Protein AF-0000000078232365 (afdb_homodimer)

Foldseek 3Di:
DDWDKDKDFFFKDKDKDFAPFWAKFFKKKFFDPFPDVNQPQLAFAKKWKWAQPDPVSPDIDTQDIDGDDSDPPAGRIHMGGRPDIGGTHRMMMMITDGTNDDRMHMGIDMDTDHDD/DDWDKDKDFFFKDKDKDFAPFWAKFFKKKFFDPFPDVNQPQLAFAKKWKWAQPDPVSPDIDTQDIDGDDSDPPAGRIHMGGRPDIGGTHRMMMMIGDGTNDDRMHMGIDMDTDHDD

Secondary structure (DSSP, 8-state):
--EEEEEEESS-EEEEEEEEEEE---EEEEEPSP-TTS--TTSBSEEEEEEESSTT--SEEEEEEEE---STTT-SEEEEE--SPPPPEEEEEEEE--BSS-SEEEE-EEEEE---/--EEEEEEESS-EEEEEEEEEEE---EEEEEPSP-TTS--TTSBSEEEEEEESSTT--SEEEEEEEE---STTT-SEEEEE--SPPPPEEEEEEEE--BSS-SEEEE-EEEEE---

Organism: Teladorsagia circumcincta (NCBI:txid45464)

Radius of gyration: 17.95 Å; Cα contacts (8 Å, |Δi|>4): 616; chains: 2; bounding box: 45×46×37 Å

Solvent-accessible surface area (backbone atoms only — not comparable to full-atom values): 12320 Å² total; per-residue (Å²): 124,58,46,53,33,46,32,36,66,40,41,53,38,36,37,38,38,35,45,82,48,71,36,48,51,42,28,38,38,43,31,52,70,84,42,83,94,48,81,67,36,32,30,53,27,35,34,35,37,29,37,25,73,45,95,83,48,80,46,68,44,84,48,38,84,36,75,47,70,85,53,86,84,54,57,44,63,44,78,43,65,35,81,54,87,42,68,70,24,39,34,38,36,38,39,37,61,32,42,59,78,44,74,36,27,44,43,51,46,76,42,82,37,59,90,121,124,58,48,52,33,46,31,35,66,39,42,54,38,35,36,38,39,35,45,82,48,71,38,45,51,44,30,38,38,42,32,51,70,83,44,81,94,48,81,67,34,32,30,55,28,35,34,34,36,30,37,25,74,45,95,82,49,80,45,67,43,85,48,38,83,38,74,47,69,84,53,89,85,53,59,43,61,43,76,41,66,35,81,54,89,42,68,69,24,39,35,38,36,38,38,36,60,31,41,58,77,44,73,35,26,44,42,52,45,77,44,82,37,60,87,120

Sequence (232 aa):
MPSEAFCFEGEEGKLTIHLWSNASVDAIEYEHDYWHDIVPISAPDRYDVLACMDRECENMVLLAECRYPINEKGGPNQICEIQNRSPPTDQVQVVFRTNHGQGYTCVYQLRVLNWNMPSEAFCFEGEEGKLTIHLWSNASVDAIEYEHDYWHDIVPISAPDRYDVLACMDRECENMVLLAECRYPINEKGGPNQICEIQNRSPPTDQVQVVFRTNHGQGYTCVYQLRVLNWN

InterPro domains:
  IPR012919 SUN domain [PF07738] (1-112)
  IPR012919 SUN domain [PS51469] (1-116)
  IPR045119 SUN domain-containing protein 1-5 [PTHR12911] (2-112)

pLDDT: mean 92.02, std 8.05, range [52.47, 98.31]

Structure (mmCIF, N/CA/C/O backbone):
data_AF-0000000078232365-model_v1
#
loop_
_entity.id
_entity.type
_entity.pdbx_description
1 polymer 'Sad1 / UNC-like protein'
#
loop_
_atom_site.group_PDB
_atom_site.id
_atom_site.type_symbol
_atom_site.label_atom_id
_atom_site.label_alt_id
_atom_site.label_comp_id
_atom_site.label_asym_id
_atom_site.label_entity_id
_atom_site.label_seq_id
_atom_site.pdbx_PDB_ins_code
_atom_site.Cartn_x
_atom_site.Cartn_y
_atom_site.Cartn_z
_atom_site.occupancy
_atom_site.B_iso_or_equiv
_atom_site.auth_seq_id
_atom_site.auth_comp_id
_atom_site.auth_asym_id
_atom_site.auth_atom_id
_atom_site.pdbx_PDB_model_num
ATOM 1 N N . MET A 1 1 ? -10.914 -5.773 12.68 1 52.47 1 MET A N 1
ATOM 2 C CA . MET A 1 1 ? -9.5 -5.414 12.742 1 52.47 1 MET A CA 1
ATOM 3 C C . MET A 1 1 ? -9.18 -4.285 11.766 1 52.47 1 MET A C 1
ATOM 5 O O . MET A 1 1 ? -9.82 -4.164 10.719 1 52.47 1 MET A O 1
ATOM 9 N N . PRO A 1 2 ? -8.297 -3.361 12.133 1 69.19 2 PRO A N 1
ATOM 10 C CA . PRO A 1 2 ? -7.875 -2.318 11.195 1 69.19 2 PRO A CA 1
ATOM 11 C C . PRO A 1 2 ? -7.254 -2.887 9.922 1 69.19 2 PRO A C 1
ATOM 13 O O . PRO A 1 2 ? -6.668 -3.973 9.953 1 69.19 2 PRO A O 1
ATOM 16 N N . SER A 1 3 ? -7.699 -2.326 8.828 1 81.88 3 SER A N 1
ATOM 17 C CA . SER A 1 3 ? -7.141 -2.721 7.539 1 81.88 3 SER A CA 1
ATOM 18 C C . SER A 1 3 ? -6.742 -1.503 6.711 1 81.88 3 SER A C 1
ATOM 20 O O . SER A 1 3 ? -7.051 -0.368 7.078 1 81.88 3 SER A O 1
ATOM 22 N N . GLU A 1 4 ? -5.84 -1.763 5.801 1 89.56 4 GLU A N 1
ATOM 23 C CA . GLU A 1 4 ? -5.449 -0.728 4.848 1 89.56 4 GLU A CA 1
ATOM 24 C C . GLU A 1 4 ? -5.656 -1.196 3.408 1 89.56 4 GLU A C 1
ATOM 26 O O . GLU A 1 4 ? -5.586 -2.395 3.123 1 89.56 4 GLU A O 1
ATOM 31 N N . ALA A 1 5 ? -6.035 -0.298 2.635 1 92.94 5 ALA A N 1
ATOM 32 C CA . ALA A 1 5 ? -6.164 -0.542 1.2 1 92.94 5 ALA A CA 1
ATOM 33 C C . ALA A 1 5 ? -5.41 0.514 0.395 1 92.94 5 ALA A C 1
ATOM 35 O O . ALA A 1 5 ? -5.641 1.714 0.568 1 92.94 5 ALA A O 1
ATOM 36 N N . PHE A 1 6 ? -4.508 0.072 -0.443 1 93.31 6 PHE A N 1
ATOM 37 C CA . PHE A 1 6 ? -3.889 0.965 -1.414 1 93.31 6 PHE A CA 1
ATOM 38 C C . PHE A 1 6 ? -4.633 0.921 -2.744 1 93.31 6 PHE A C 1
ATOM 40 O O . PHE A 1 6 ? -4.727 -0.134 -3.373 1 93.31 6 PHE A O 1
ATOM 47 N N . CYS A 1 7 ? -5.184 2.02 -3.1 1 92.38 7 CYS A N 1
ATOM 48 C CA . CYS A 1 7 ? -5.922 2.104 -4.355 1 92.38 7 CYS A CA 1
ATOM 49 C C . CYS A 1 7 ? -5.23 3.047 -5.332 1 92.38 7 CYS A C 1
ATOM 51 O O . CYS A 1 7 ? -4.75 4.113 -4.941 1 92.38 7 CYS A O 1
ATOM 53 N N . PHE A 1 8 ? -5.086 2.682 -6.531 1 89.69 8 PHE A N 1
ATOM 54 C CA . PHE A 1 8 ? -4.469 3.512 -7.562 1 89.69 8 PHE A CA 1
ATOM 55 C C . PHE A 1 8 ? -5.285 3.475 -8.852 1 89.69 8 PHE A C 1
ATOM 57 O O . PHE A 1 8 ? -6.008 2.51 -9.102 1 89.69 8 PHE A O 1
ATOM 64 N N . GLU A 1 9 ? -5.129 4.523 -9.555 1 88.38 9 GLU A N 1
ATOM 65 C CA . GLU A 1 9 ? -5.859 4.605 -10.812 1 88.38 9 GLU A CA 1
ATOM 66 C C . GLU A 1 9 ? -5.363 3.562 -11.812 1 88.38 9 GLU A C 1
ATOM 68 O O . GLU A 1 9 ? -4.16 3.32 -11.914 1 88.38 9 GLU A O 1
ATOM 73 N N . GLY A 1 10 ? -6.344 3.057 -12.555 1 90.5 10 GLY A N 1
ATOM 74 C CA . GLY A 1 10 ? -5.992 2.086 -13.578 1 90.5 10 GLY A CA 1
ATOM 75 C C . GLY A 1 10 ? -5.719 0.703 -13.023 1 90.5 10 GLY A C 1
ATOM 76 O O . GLY A 1 10 ? -6.285 0.316 -12 1 90.5 10 GLY A O 1
ATOM 77 N N . GLU A 1 11 ? -4.965 -0.07 -13.781 1 93.12 11 GLU A N 1
ATOM 78 C CA . GLU A 1 11 ? -4.875 -1.491 -13.461 1 93.12 11 GLU A CA 1
ATOM 79 C C . GLU A 1 11 ? -3.455 -1.874 -13.047 1 93.12 11 GLU A C 1
ATOM 81 O O . GLU A 1 11 ? -3.244 -2.924 -12.438 1 93.12 11 GLU A O 1
ATOM 86 N N . GLU A 1 12 ? -2.545 -0.922 -13.367 1 91.88 12 GLU A N 1
ATOM 87 C CA . GLU A 1 12 ? -1.159 -1.353 -13.219 1 91.88 12 GLU A CA 1
ATOM 88 C C . GLU A 1 12 ? -0.498 -0.676 -12.023 1 91.88 12 GLU A C 1
ATOM 90 O O . GLU A 1 12 ? -0.662 0.527 -11.812 1 91.88 12 GLU A O 1
ATOM 95 N N . GLY A 1 13 ? 0.206 -1.407 -11.203 1 92.69 13 GLY A N 1
ATOM 96 C CA . GLY A 1 13 ? 0.973 -0.999 -10.031 1 92.69 13 GLY A CA 1
ATOM 97 C C . GLY A 1 13 ? 1.915 -2.076 -9.531 1 92.69 13 GLY A C 1
ATOM 98 O O . GLY A 1 13 ? 1.995 -3.16 -10.117 1 92.69 13 GLY A O 1
ATOM 99 N N . LYS A 1 14 ? 2.736 -1.732 -8.609 1 95.94 14 LYS A N 1
ATOM 100 C CA . LYS A 1 14 ? 3.635 -2.756 -8.078 1 95.94 14 LYS A CA 1
ATOM 101 C C . LYS A 1 14 ? 3.805 -2.609 -6.566 1 95.94 14 LYS A C 1
ATOM 103 O O . LYS A 1 14 ? 3.729 -1.5 -6.031 1 95.94 14 LYS A O 1
ATOM 108 N N . LEU A 1 15 ? 3.9 -3.613 -5.895 1 95.88 15 LEU A N 1
ATOM 109 C CA . LEU A 1 15 ? 4.188 -3.74 -4.473 1 95.88 15 LEU A CA 1
ATOM 110 C C . LEU A 1 15 ? 5.504 -4.477 -4.246 1 95.88 15 LEU A C 1
ATOM 112 O O . LEU A 1 15 ? 5.715 -5.559 -4.793 1 95.88 15 LEU A O 1
ATOM 116 N N . THR A 1 16 ? 6.387 -3.805 -3.592 1 94.94 16 THR A N 1
ATOM 117 C CA . THR A 1 16 ? 7.648 -4.441 -3.23 1 94.94 16 THR A CA 1
ATOM 118 C C . THR A 1 16 ? 7.645 -4.848 -1.76 1 94.94 16 THR A C 1
ATOM 120 O O . THR 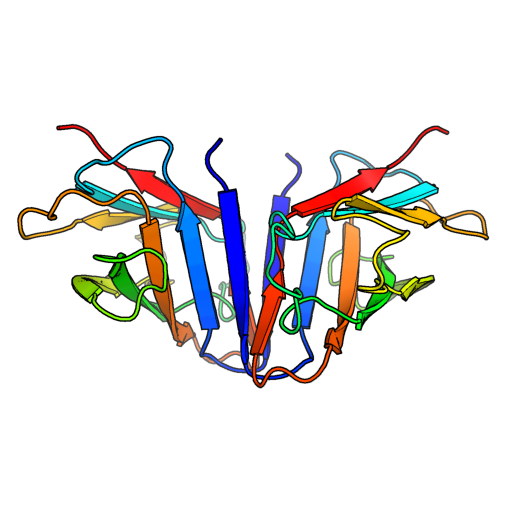A 1 16 ? 7.289 -4.051 -0.89 1 94.94 16 THR A O 1
ATOM 123 N N . ILE A 1 17 ? 7.996 -6.039 -1.465 1 94.81 17 ILE A N 1
ATOM 124 C CA . ILE A 1 17 ? 8.062 -6.57 -0.107 1 94.81 17 ILE A CA 1
ATOM 125 C C . ILE A 1 17 ? 9.5 -6.953 0.231 1 94.81 17 ILE A C 1
ATOM 127 O O . ILE A 1 17 ? 10.109 -7.762 -0.466 1 94.81 17 ILE A O 1
ATOM 131 N N . HIS A 1 18 ? 10.086 -6.344 1.217 1 93 18 HIS A N 1
ATOM 132 C CA . HIS A 1 18 ? 11.406 -6.707 1.727 1 93 18 HIS A CA 1
ATOM 133 C C . HIS A 1 18 ? 11.297 -7.758 2.826 1 93 18 HIS A C 1
ATOM 135 O O . HIS A 1 18 ? 10.539 -7.59 3.783 1 93 18 HIS A O 1
ATOM 141 N N . LEU A 1 19 ? 12 -8.781 2.629 1 92.62 19 LEU A N 1
ATOM 142 C CA . LEU A 1 19 ? 12.008 -9.883 3.586 1 92.62 19 LEU A CA 1
ATOM 143 C C . LEU A 1 19 ? 13.109 -9.695 4.621 1 92.62 19 LEU A C 1
ATOM 145 O O . LEU A 1 19 ? 14.016 -8.875 4.434 1 92.62 19 LEU A O 1
ATOM 149 N N . TRP A 1 20 ? 12.969 -10.375 5.691 1 88.94 20 TRP A N 1
ATOM 150 C CA . TRP A 1 20 ? 13.922 -10.258 6.793 1 88.94 20 TRP A CA 1
ATOM 151 C C . TRP A 1 20 ? 15.305 -10.75 6.367 1 88.94 20 TRP A C 1
ATOM 153 O O . TRP A 1 20 ? 16.312 -10.227 6.832 1 88.94 20 TRP A O 1
ATOM 163 N N . SER A 1 21 ? 15.383 -11.734 5.531 1 91.25 21 SER A N 1
ATOM 164 C CA . SER A 1 21 ? 16.609 -12.352 5.02 1 91.25 21 SER A CA 1
ATOM 165 C C . SER A 1 21 ? 16.359 -13 3.658 1 91.25 21 SER A C 1
ATOM 167 O O . SER A 1 21 ? 15.227 -13.062 3.184 1 91.25 21 SER A O 1
ATOM 169 N N . ASN A 1 22 ? 17.5 -13.312 3.117 1 93.31 22 ASN A N 1
ATOM 170 C CA . ASN A 1 22 ? 17.359 -14.086 1.891 1 93.31 22 ASN A CA 1
ATOM 171 C C . ASN A 1 22 ? 16.594 -15.391 2.139 1 93.31 22 ASN A C 1
ATOM 173 O O . ASN A 1 22 ? 16.891 -16.109 3.102 1 93.31 22 ASN A O 1
ATOM 177 N N . ALA A 1 23 ? 15.562 -15.57 1.361 1 94.69 23 ALA A N 1
ATOM 178 C CA . ALA A 1 23 ? 14.734 -16.766 1.474 1 94.69 23 ALA A CA 1
ATOM 179 C C . ALA A 1 23 ? 14.141 -17.156 0.121 1 94.69 23 ALA A C 1
ATOM 181 O O . ALA A 1 23 ? 14.055 -16.328 -0.787 1 94.69 23 ALA A O 1
ATOM 182 N N . SER A 1 24 ? 13.852 -18.406 0.04 1 95.81 24 SER A N 1
ATOM 183 C CA . SER A 1 24 ? 13.031 -18.812 -1.096 1 95.81 24 SER A CA 1
ATOM 184 C C . SER A 1 24 ? 11.57 -18.453 -0.874 1 95.81 24 SER A C 1
ATOM 186 O O . SER A 1 24 ? 11.117 -18.328 0.268 1 95.81 24 SER A O 1
ATOM 188 N N . VAL A 1 25 ? 10.867 -18.281 -1.937 1 96.75 25 VAL A N 1
ATOM 189 C CA . VAL A 1 25 ? 9.438 -18 -1.886 1 96.75 25 VAL A CA 1
ATOM 190 C C . VAL A 1 25 ? 8.656 -19.219 -2.363 1 96.75 25 VAL A C 1
ATOM 192 O O . VAL A 1 25 ? 8.875 -19.719 -3.473 1 96.75 25 VAL A O 1
ATOM 195 N N . ASP A 1 26 ? 7.734 -19.672 -1.55 1 97.62 26 ASP A N 1
ATOM 196 C CA . ASP A 1 26 ? 6.961 -20.859 -1.919 1 97.62 26 ASP A CA 1
ATOM 197 C C . ASP A 1 26 ? 5.598 -20.453 -2.482 1 97.62 26 ASP A C 1
ATOM 199 O O . ASP A 1 26 ? 5.059 -21.141 -3.357 1 97.62 26 ASP A O 1
ATOM 203 N N . ALA A 1 27 ? 5.059 -19.453 -1.89 1 98.06 27 ALA A N 1
ATOM 204 C CA . ALA A 1 27 ? 3.736 -19.016 -2.34 1 98.06 27 ALA A CA 1
ATOM 205 C C . ALA A 1 27 ? 3.463 -17.578 -1.928 1 98.06 27 ALA A C 1
ATOM 207 O O . ALA A 1 27 ? 4.18 -17.016 -1.097 1 98.06 27 ALA A O 1
ATOM 208 N N . ILE A 1 28 ? 2.498 -16.984 -2.588 1 97.69 28 ILE A N 1
ATOM 209 C CA . ILE A 1 28 ? 1.926 -15.695 -2.189 1 97.69 28 ILE A CA 1
ATOM 210 C C . ILE A 1 28 ? 0.464 -15.891 -1.789 1 97.69 28 ILE A C 1
ATOM 212 O O . ILE A 1 28 ? -0.281 -16.609 -2.461 1 97.69 28 ILE A O 1
ATOM 216 N N . GLU A 1 29 ? 0.073 -15.344 -0.728 1 97.12 29 GLU A N 1
ATOM 217 C CA . GLU A 1 29 ? -1.335 -15.266 -0.352 1 97.12 29 GLU A CA 1
ATOM 218 C C . GLU A 1 29 ? -1.869 -13.844 -0.502 1 97.12 29 GLU A C 1
ATOM 220 O O . GLU A 1 29 ? -1.299 -12.906 0.049 1 97.12 29 GLU A O 1
ATOM 225 N N . TYR A 1 30 ? -2.881 -13.711 -1.304 1 96.62 30 TYR A N 1
ATOM 226 C CA . TYR A 1 30 ? -3.564 -12.43 -1.448 1 96.62 30 TYR A CA 1
ATOM 227 C C . TYR A 1 30 ? -4.949 -12.477 -0.814 1 96.62 30 TYR A C 1
ATOM 229 O O . TYR A 1 30 ? -5.711 -13.422 -1.041 1 96.62 30 TYR A O 1
ATOM 237 N N . GLU A 1 31 ? -5.254 -11.477 0.013 1 94.44 31 GLU A N 1
ATOM 238 C CA . GLU A 1 31 ? -6.562 -11.312 0.644 1 94.44 31 GLU A CA 1
ATOM 239 C C . GLU A 1 31 ? -7.172 -9.953 0.308 1 94.44 31 GLU A C 1
ATOM 241 O O . GLU A 1 31 ? -6.582 -8.914 0.607 1 94.44 31 GLU A O 1
ATOM 246 N N . HIS A 1 32 ? -8.266 -10.047 -0.398 1 93.19 32 HIS A N 1
ATOM 247 C CA . HIS A 1 32 ? -9.023 -8.82 -0.633 1 93.19 32 HIS A CA 1
ATOM 248 C C . HIS A 1 32 ? -10.07 -8.609 0.457 1 93.19 32 HIS A C 1
ATOM 250 O O . HIS A 1 32 ? -10.328 -9.508 1.259 1 93.19 32 HIS A O 1
ATOM 256 N N . ASP A 1 33 ? -10.602 -7.402 0.543 1 85.06 33 ASP A N 1
ATOM 257 C CA . ASP A 1 33 ? -11.648 -7.082 1.513 1 85.06 33 ASP A CA 1
ATOM 258 C C . ASP A 1 33 ? -12.766 -8.117 1.477 1 85.06 33 ASP A C 1
ATOM 260 O O . ASP A 1 33 ? -12.875 -8.891 0.521 1 85.06 33 ASP A O 1
ATOM 264 N N . TYR A 1 34 ? -13.453 -8.258 2.611 1 76.5 34 TYR A N 1
ATOM 265 C CA . TYR A 1 34 ? -14.523 -9.242 2.699 1 76.5 34 TYR A CA 1
ATOM 266 C C . TYR A 1 34 ? -15.57 -9.008 1.619 1 76.5 34 TYR A C 1
ATOM 268 O O . TYR A 1 34 ? -15.938 -7.867 1.341 1 76.5 34 TYR A O 1
ATOM 276 N N . TRP A 1 35 ? -15.828 -10.18 0.898 1 71.12 35 TRP A N 1
ATOM 277 C CA . TRP A 1 35 ? -16.734 -10.188 -0.243 1 71.12 35 TRP A CA 1
ATOM 278 C C . TRP A 1 35 ? -18.188 -10.125 0.217 1 71.12 35 TRP A C 1
ATOM 280 O O . TRP A 1 35 ? -19.094 -9.852 -0.582 1 71.12 35 TRP A O 1
ATOM 290 N N . HIS A 1 36 ? -18.469 -9.859 1.32 1 71 36 HIS A N 1
ATOM 291 C CA . HIS A 1 36 ? -19.875 -10.031 1.683 1 71 36 HIS A CA 1
ATOM 292 C C . HIS A 1 36 ? -20.75 -10.125 0.443 1 71 36 HIS A C 1
ATOM 294 O O . HIS A 1 36 ? -20.625 -11.07 -0.344 1 71 36 HIS A O 1
ATOM 300 N N . ASP A 1 37 ? -21.656 -9.266 0.096 1 70.81 37 ASP A N 1
ATOM 301 C CA . ASP A 1 37 ? -22.594 -9.234 -1.018 1 70.81 37 ASP A CA 1
ATOM 302 C C . ASP A 1 37 ? -22.094 -8.328 -2.141 1 70.81 37 ASP A C 1
ATOM 304 O O . ASP A 1 37 ? -22.859 -7.965 -3.039 1 70.81 37 ASP A O 1
ATOM 308 N N . ILE A 1 38 ? -20.828 -8.062 -1.969 1 79 38 ILE A N 1
ATOM 309 C CA . ILE A 1 38 ? -20.328 -7.172 -3.008 1 79 38 ILE A CA 1
ATOM 310 C C . ILE A 1 38 ? -19.219 -7.875 -3.795 1 79 38 ILE A C 1
ATOM 312 O O . ILE A 1 38 ? -18.281 -8.414 -3.209 1 79 38 ILE A O 1
ATOM 316 N N . VAL A 1 39 ? -19.422 -7.969 -5.113 1 86 39 VAL A N 1
ATOM 317 C CA . VAL A 1 39 ? -18.391 -8.5 -5.992 1 86 39 VAL A CA 1
ATOM 318 C C . VAL A 1 39 ? -17.172 -7.574 -5.988 1 86 39 VAL A C 1
ATOM 320 O O . VAL A 1 39 ? -17.312 -6.371 -6.223 1 86 39 VAL A O 1
ATOM 323 N N . PRO A 1 40 ? -16 -8.031 -5.664 1 91.81 40 PRO A N 1
ATOM 324 C CA . PRO A 1 40 ? -14.812 -7.176 -5.555 1 91.81 40 PRO A CA 1
ATOM 325 C C . PRO A 1 40 ? -14.211 -6.824 -6.91 1 91.81 40 PRO A C 1
ATOM 327 O O . PRO A 1 40 ? -13.078 -7.219 -7.207 1 91.81 40 PRO A O 1
ATOM 330 N N . ILE A 1 41 ? -14.828 -5.945 -7.695 1 93.5 41 ILE A N 1
ATOM 331 C CA . ILE A 1 41 ? -14.43 -5.688 -9.078 1 93.5 41 ILE A CA 1
ATOM 332 C C . ILE A 1 41 ? -13.188 -4.809 -9.102 1 93.5 41 ILE A C 1
ATOM 334 O O . ILE A 1 41 ? -12.547 -4.652 -10.148 1 93.5 41 ILE A O 1
ATOM 338 N N . SER A 1 42 ? -12.766 -4.168 -7.953 1 93.38 42 SER A N 1
ATOM 339 C CA . SER A 1 42 ? -11.555 -3.363 -7.867 1 93.38 42 SER A CA 1
ATOM 340 C C . SER A 1 42 ? -10.344 -4.227 -7.523 1 93.38 42 SER A C 1
ATOM 342 O O . SER A 1 42 ? -9.211 -3.742 -7.52 1 93.38 42 SER A O 1
ATOM 344 N N . ALA A 1 43 ? -10.625 -5.516 -7.258 1 95.94 43 ALA A N 1
ATOM 345 C CA . ALA A 1 43 ? -9.523 -6.414 -6.926 1 95.94 43 ALA A CA 1
ATOM 346 C C . ALA A 1 43 ? -8.633 -6.656 -8.141 1 95.94 43 ALA A C 1
ATOM 348 O O . ALA A 1 43 ? -9.094 -6.578 -9.281 1 95.94 43 ALA A O 1
ATOM 349 N N . PRO A 1 44 ? -7.312 -6.93 -7.867 1 96.75 44 PRO A N 1
ATOM 350 C CA . PRO A 1 44 ? -6.508 -7.398 -8.992 1 96.75 44 PRO A CA 1
ATOM 351 C C . PRO A 1 44 ? -7.043 -8.695 -9.602 1 96.75 44 PRO A C 1
ATOM 353 O O . PRO A 1 44 ? -7.551 -9.555 -8.875 1 96.75 44 PRO A O 1
ATOM 356 N N . ASP A 1 45 ? -7 -8.781 -10.898 1 97.5 45 ASP A N 1
ATOM 357 C CA . ASP A 1 45 ? -7.293 -10.031 -11.594 1 97.5 45 ASP A CA 1
ATOM 358 C C . ASP A 1 45 ? -6.008 -10.805 -11.891 1 97.5 45 ASP A C 1
ATOM 360 O O . ASP A 1 45 ? -5.797 -11.891 -11.344 1 97.5 45 ASP A O 1
ATOM 364 N N . ARG A 1 46 ? -5.125 -10.242 -12.664 1 98.19 46 ARG A N 1
ATOM 365 C CA . ARG A 1 46 ? -3.828 -10.844 -12.961 1 98.19 46 ARG A CA 1
ATOM 366 C C . ARG A 1 46 ? -2.701 -10.078 -12.273 1 98.19 46 ARG A C 1
ATOM 368 O O . ARG A 1 46 ? -2.682 -8.844 -12.289 1 98.19 46 ARG A O 1
ATOM 375 N N . TYR A 1 47 ? -1.787 -10.82 -11.68 1 98.25 47 TYR A N 1
ATOM 376 C CA . TYR A 1 47 ? -0.587 -10.219 -11.109 1 98.25 47 TYR A CA 1
ATOM 377 C C . TYR A 1 47 ? 0.589 -11.18 -11.164 1 98.25 47 TYR A C 1
ATOM 379 O O . TYR A 1 47 ? 0.401 -12.398 -11.148 1 98.25 47 TYR A O 1
ATOM 387 N N . ASP A 1 48 ? 1.762 -10.641 -11.258 1 98.31 48 ASP A N 1
ATOM 388 C CA . ASP A 1 48 ? 2.99 -11.422 -11.328 1 98.31 48 ASP A CA 1
ATOM 389 C C . ASP A 1 48 ? 3.791 -11.312 -10.031 1 98.31 48 ASP A C 1
ATOM 391 O O . ASP A 1 48 ? 3.787 -10.266 -9.383 1 98.31 48 ASP A O 1
ATOM 395 N N . VAL A 1 49 ? 4.453 -12.383 -9.719 1 98.25 49 VAL A N 1
ATOM 396 C CA . VAL A 1 49 ? 5.371 -12.406 -8.586 1 98.25 49 VAL A CA 1
ATOM 397 C C . VAL A 1 49 ? 6.805 -12.562 -9.086 1 98.25 49 VAL A C 1
ATOM 399 O O . VAL A 1 49 ? 7.117 -13.508 -9.812 1 98.25 49 VAL A O 1
ATOM 402 N N . LEU A 1 50 ? 7.621 -11.641 -8.695 1 98.06 50 LEU A N 1
ATOM 403 C CA . LEU A 1 50 ? 9.008 -11.641 -9.148 1 98.06 50 LEU A CA 1
ATOM 404 C C . LEU A 1 50 ? 9.961 -11.609 -7.957 1 98.06 50 LEU A C 1
ATOM 406 O O . LEU A 1 50 ? 9.648 -11.023 -6.918 1 98.06 50 LEU A O 1
ATOM 410 N N . ALA A 1 51 ? 11.109 -12.234 -8.094 1 97.94 51 ALA A N 1
ATOM 411 C CA . ALA A 1 51 ? 12.227 -12.094 -7.164 1 97.94 51 ALA A CA 1
ATOM 412 C C . ALA A 1 51 ? 13.25 -11.078 -7.676 1 97.94 51 ALA A C 1
ATOM 414 O O . ALA A 1 51 ? 13.695 -11.172 -8.82 1 97.94 51 ALA A O 1
ATOM 415 N N . CYS A 1 52 ? 13.586 -10.125 -6.867 1 96.69 52 CYS A N 1
ATOM 416 C CA . CYS A 1 52 ? 14.656 -9.188 -7.207 1 96.69 52 CYS A CA 1
ATOM 417 C C . CYS A 1 52 ? 16.016 -9.797 -6.926 1 96.69 52 CYS A C 1
ATOM 419 O O . CYS A 1 52 ? 16.266 -10.305 -5.828 1 96.69 52 CYS A O 1
ATOM 421 N N . MET A 1 53 ? 16.859 -9.688 -7.887 1 96.81 53 MET A N 1
ATOM 422 C CA . MET A 1 53 ? 18.156 -10.32 -7.754 1 96.81 53 MET A CA 1
ATOM 423 C C . MET A 1 53 ? 19.234 -9.297 -7.375 1 96.81 53 MET A C 1
ATOM 425 O O . MET A 1 53 ? 20.391 -9.656 -7.156 1 96.81 53 MET A O 1
ATOM 429 N N . ASP A 1 54 ? 18.922 -7.973 -7.293 1 93.69 54 ASP A N 1
ATOM 430 C CA . ASP A 1 54 ? 19.781 -6.887 -6.824 1 93.69 54 ASP A CA 1
ATOM 431 C C . ASP A 1 54 ? 18.984 -5.855 -6.035 1 93.69 54 ASP A C 1
ATOM 433 O O . ASP A 1 54 ? 17.75 -5.891 -6.027 1 93.69 54 ASP A O 1
ATOM 437 N N . ARG A 1 55 ? 19.609 -4.98 -5.359 1 83.81 55 ARG A N 1
ATOM 438 C CA . ARG A 1 55 ? 18.984 -4.016 -4.461 1 83.81 55 ARG A CA 1
ATOM 439 C C . ARG A 1 55 ? 18.047 -3.086 -5.227 1 83.81 55 ARG A C 1
ATOM 441 O O . ARG A 1 55 ? 16.984 -2.715 -4.723 1 83.81 55 ARG A O 1
ATOM 448 N N . GLU A 1 56 ? 18.391 -2.787 -6.492 1 85.94 56 GLU A N 1
ATOM 449 C CA . GLU A 1 56 ? 17.625 -1.854 -7.316 1 85.94 56 GLU A CA 1
ATOM 450 C C . GLU A 1 56 ? 16.516 -2.57 -8.07 1 85.94 56 GLU A C 1
ATOM 452 O O . GLU A 1 56 ? 15.719 -1.931 -8.758 1 85.94 56 GLU A O 1
ATOM 457 N N . CYS A 1 57 ? 16.516 -3.92 -7.918 1 91.31 57 CYS A N 1
ATOM 458 C CA . CYS A 1 57 ? 15.547 -4.758 -8.617 1 91.31 57 CYS A CA 1
ATOM 459 C C . CYS A 1 57 ? 15.602 -4.52 -10.117 1 91.31 57 CYS A C 1
ATOM 461 O O . CYS A 1 57 ? 14.562 -4.496 -10.781 1 91.31 57 CYS A O 1
ATOM 463 N N . GLU A 1 58 ? 16.703 -4.285 -10.594 1 92.62 58 GLU A N 1
ATOM 464 C CA . GLU A 1 58 ? 16.906 -4.168 -12.039 1 92.62 58 GLU A CA 1
ATOM 465 C C . GLU A 1 58 ? 17 -5.543 -12.695 1 92.62 58 GLU A C 1
ATOM 467 O O . GLU A 1 58 ? 16.656 -5.699 -13.867 1 92.62 58 GLU A O 1
ATOM 472 N N . ASN A 1 59 ? 17.547 -6.5 -11.977 1 96.12 59 ASN A N 1
ATOM 473 C CA . ASN A 1 59 ? 17.562 -7.902 -12.375 1 96.12 59 ASN A CA 1
ATOM 474 C C . ASN A 1 59 ? 16.531 -8.719 -11.609 1 96.12 59 ASN A C 1
ATOM 476 O O . ASN A 1 59 ? 16.578 -8.789 -10.383 1 96.12 59 ASN A O 1
ATOM 480 N N . MET A 1 60 ? 15.586 -9.312 -12.344 1 97.56 60 MET A N 1
ATOM 481 C CA . MET A 1 60 ? 14.484 -10.016 -11.695 1 97.56 60 MET A CA 1
ATOM 482 C C . MET A 1 60 ? 14.258 -11.383 -12.336 1 97.56 60 MET A C 1
ATOM 484 O O . MET A 1 60 ? 14.609 -11.594 -13.5 1 97.56 60 MET A O 1
ATOM 488 N N . VAL A 1 61 ? 13.711 -12.25 -11.562 1 97.44 61 VAL A N 1
ATOM 489 C CA . VAL A 1 61 ? 13.273 -13.562 -12.031 1 97.44 61 VAL A CA 1
ATOM 490 C C . VAL A 1 61 ? 11.773 -13.719 -11.789 1 97.44 61 VAL A C 1
ATOM 492 O O . VAL A 1 61 ? 11.289 -13.492 -10.672 1 97.44 61 VAL A O 1
ATOM 495 N N . LEU A 1 62 ? 11.047 -14.07 -12.875 1 98.12 62 LEU A N 1
ATOM 496 C CA . LEU A 1 62 ? 9.625 -14.352 -12.727 1 98.12 62 LEU A CA 1
ATOM 497 C C . LEU A 1 62 ? 9.406 -15.656 -11.969 1 98.12 62 LEU A C 1
ATOM 499 O O . LEU A 1 62 ? 9.883 -16.719 -12.391 1 98.12 62 LEU A O 1
ATOM 503 N N . LEU A 1 63 ? 8.695 -15.516 -10.867 1 98.06 63 LEU A N 1
ATOM 504 C CA . LEU A 1 63 ? 8.445 -16.703 -10.047 1 98.06 63 LEU A CA 1
ATOM 505 C C . LEU A 1 63 ? 7.098 -17.328 -10.391 1 98.06 63 LEU A C 1
ATOM 507 O O . LEU A 1 63 ? 6.961 -18.547 -10.391 1 98.06 63 LEU A O 1
ATOM 511 N N . ALA A 1 64 ? 6.078 -16.516 -10.617 1 98.06 64 ALA A N 1
ATOM 512 C CA . ALA A 1 64 ? 4.73 -17.016 -10.883 1 98.06 64 ALA A CA 1
ATOM 513 C C . ALA A 1 64 ? 3.871 -15.953 -11.555 1 98.06 64 ALA A C 1
ATOM 515 O O . ALA A 1 64 ? 4.043 -14.758 -11.297 1 98.06 64 ALA A O 1
ATOM 516 N N . GLU A 1 65 ? 3.014 -16.375 -12.422 1 98.12 65 GLU A N 1
ATOM 517 C CA . GLU A 1 65 ? 1.874 -15.609 -12.906 1 98.12 65 GLU A CA 1
ATOM 518 C C . GLU A 1 65 ? 0.583 -16.031 -12.211 1 98.12 65 GLU A C 1
ATOM 520 O O . GLU A 1 65 ? 0.152 -17.188 -12.344 1 98.12 65 GLU A O 1
ATOM 525 N N . CYS A 1 66 ? 0.016 -15.07 -11.523 1 98 66 CYS A N 1
ATOM 526 C CA . CYS A 1 66 ? -1.077 -15.422 -10.625 1 98 66 CYS A CA 1
ATOM 527 C C . CYS A 1 66 ? -2.391 -14.812 -11.094 1 98 66 CYS A C 1
ATOM 529 O O . CYS A 1 66 ? -2.391 -13.828 -11.844 1 98 66 CYS A O 1
ATOM 531 N N . ARG A 1 67 ? -3.469 -15.445 -10.656 1 97.06 67 ARG A N 1
ATOM 532 C CA . ARG A 1 67 ? -4.816 -14.914 -10.844 1 97.06 67 ARG A CA 1
ATOM 533 C C . ARG A 1 67 ? -5.574 -14.859 -9.523 1 97.06 67 ARG A C 1
ATOM 535 O O . ARG A 1 67 ? -5.336 -15.68 -8.633 1 97.06 67 ARG A O 1
ATOM 542 N N . TYR A 1 68 ? -6.449 -13.922 -9.469 1 96.88 68 TYR A N 1
ATOM 543 C CA . TYR A 1 68 ? -7.402 -13.805 -8.375 1 96.88 68 TYR A CA 1
ATOM 544 C C . TYR A 1 68 ? -8.836 -13.812 -8.891 1 96.88 68 TYR A C 1
ATOM 546 O O . TYR A 1 68 ? -9.438 -12.75 -9.078 1 96.88 68 TYR A O 1
ATOM 554 N N . PRO A 1 69 ? -9.344 -14.984 -9.109 1 95.25 69 PRO A N 1
ATOM 555 C CA . PRO A 1 69 ? -10.727 -15.055 -9.586 1 95.25 69 PRO A CA 1
ATOM 556 C C . PRO A 1 69 ? -11.742 -14.578 -8.547 1 95.25 69 PRO A C 1
ATOM 558 O O . PRO A 1 69 ? -11.555 -14.82 -7.352 1 95.25 69 PRO A O 1
ATOM 561 N N . ILE A 1 70 ? -12.773 -13.914 -8.93 1 92.75 70 ILE A N 1
ATOM 562 C CA . ILE A 1 70 ? -13.766 -13.391 -7.996 1 92.75 70 ILE A CA 1
ATOM 563 C C . ILE A 1 70 ? -15.039 -14.234 -8.07 1 92.75 70 ILE A C 1
ATOM 565 O O . ILE A 1 70 ? -16.109 -13.797 -7.645 1 92.75 70 ILE A O 1
ATOM 569 N N . ASN A 1 71 ? -14.781 -15.367 -8.516 1 82.44 71 ASN A N 1
ATOM 570 C CA . ASN A 1 71 ? -15.93 -16.266 -8.508 1 82.44 71 ASN A CA 1
ATOM 571 C C . ASN A 1 71 ? -16.109 -16.922 -7.148 1 82.44 71 ASN A C 1
ATOM 573 O O . ASN A 1 71 ? -15.211 -16.891 -6.312 1 82.44 71 ASN A O 1
ATOM 577 N N . GLU A 1 72 ? -17.281 -17.266 -6.637 1 65.69 72 GLU A N 1
ATOM 578 C CA . GLU A 1 72 ? -17.75 -17.703 -5.332 1 65.69 72 GLU A CA 1
ATOM 579 C C . GLU A 1 72 ? -16.859 -18.812 -4.77 1 65.69 72 GLU A C 1
ATOM 581 O O . GLU A 1 72 ? -16.75 -18.969 -3.553 1 65.69 72 GLU A O 1
ATOM 586 N N . LYS A 1 73 ? -16.047 -19.5 -5.496 1 73.81 73 LYS A N 1
ATOM 587 C CA . LYS A 1 73 ? -15.391 -20.688 -4.969 1 73.81 73 LYS A CA 1
ATOM 588 C C . LYS A 1 73 ? -14.078 -20.328 -4.273 1 73.81 73 LYS A C 1
ATOM 590 O O . LYS A 1 73 ? -13.664 -21.016 -3.33 1 73.81 73 LYS A O 1
ATOM 595 N N . GLY A 1 74 ? -13.508 -19.297 -4.547 1 80.44 74 GLY A N 1
ATOM 596 C CA . GLY A 1 74 ? -12.164 -19.047 -4.043 1 80.44 74 GLY A CA 1
ATOM 597 C C . GLY A 1 74 ? -12.141 -18.328 -2.713 1 80.44 74 GLY A C 1
ATOM 598 O O . GLY A 1 74 ? -11.18 -18.438 -1.949 1 80.44 74 GLY A O 1
ATOM 599 N N . GLY A 1 75 ? -13.164 -17.5 -2.434 1 88.5 75 GLY A N 1
ATOM 600 C CA . GLY A 1 75 ? -13.164 -16.703 -1.216 1 88.5 75 GLY A CA 1
ATOM 601 C C . GLY A 1 75 ? -12.227 -15.508 -1.281 1 88.5 75 GLY A C 1
ATOM 602 O O . GLY A 1 75 ? -11.539 -15.305 -2.285 1 88.5 75 GLY A O 1
ATOM 603 N N . PRO A 1 76 ? -12.188 -14.766 -0.206 1 91.94 76 PRO A N 1
ATOM 604 C CA . PRO A 1 76 ? -11.406 -13.531 -0.205 1 91.94 76 PRO A CA 1
ATOM 605 C C . PRO A 1 76 ? -9.914 -13.773 -0.049 1 91.94 76 PRO A C 1
ATOM 607 O O . PRO A 1 76 ? -9.102 -12.891 -0.353 1 91.94 76 PRO A O 1
ATOM 610 N N . ASN A 1 77 ? -9.555 -14.953 0.542 1 94.38 77 ASN A N 1
ATOM 611 C CA . ASN A 1 77 ? -8.156 -15.312 0.713 1 94.38 77 ASN A CA 1
ATOM 612 C C . ASN A 1 77 ? -7.738 -16.422 -0.249 1 94.38 77 ASN A C 1
ATOM 614 O O . ASN A 1 77 ? -8.281 -17.531 -0.198 1 94.38 77 ASN A O 1
ATOM 618 N N . GLN A 1 78 ? -6.844 -16.109 -1.166 1 96 78 GLN A N 1
ATOM 619 C CA . GLN A 1 78 ? -6.422 -17.078 -2.174 1 96 78 GLN A CA 1
ATOM 620 C C . GLN A 1 78 ? -4.902 -17.172 -2.242 1 96 78 GLN A C 1
ATOM 622 O O . GLN A 1 78 ? -4.203 -16.172 -2.088 1 96 78 GLN A O 1
ATOM 627 N N . ILE A 1 79 ? -4.379 -18.391 -2.539 1 96.94 79 ILE A N 1
ATOM 628 C CA . ILE A 1 79 ? -2.943 -18.656 -2.566 1 96.94 79 ILE A CA 1
ATOM 629 C C . ILE A 1 79 ? -2.494 -18.922 -4 1 96.94 79 ILE A C 1
ATOM 631 O O . ILE A 1 79 ? -3.174 -19.625 -4.754 1 96.94 79 ILE A O 1
ATOM 635 N N . CYS A 1 80 ? -1.463 -18.312 -4.398 1 97.75 80 CYS A N 1
ATOM 636 C CA . CYS A 1 80 ? -0.74 -18.594 -5.637 1 97.75 80 CYS A CA 1
ATOM 637 C C . CYS A 1 80 ? 0.604 -19.25 -5.352 1 97.75 80 CYS A C 1
ATOM 639 O O . CYS A 1 80 ? 1.498 -18.625 -4.777 1 97.75 80 CYS A O 1
ATOM 641 N N . GLU A 1 81 ? 0.767 -20.438 -5.859 1 97.25 81 GLU A N 1
ATOM 642 C CA . GLU A 1 81 ? 1.974 -21.203 -5.57 1 97.25 81 GLU A CA 1
ATOM 643 C C . GLU A 1 81 ? 3.059 -20.938 -6.609 1 97.25 81 GLU A C 1
ATOM 645 O O . GLU A 1 81 ? 2.766 -20.797 -7.797 1 97.25 81 GLU A O 1
ATOM 650 N N . ILE A 1 82 ? 4.234 -20.875 -6.059 1 96.31 82 ILE A N 1
ATOM 651 C CA . ILE A 1 82 ? 5.391 -20.812 -6.945 1 96.31 82 ILE A CA 1
ATOM 652 C C . ILE A 1 82 ? 5.762 -22.219 -7.41 1 96.31 82 ILE A C 1
ATOM 654 O O . ILE A 1 82 ? 6.035 -23.094 -6.586 1 96.31 82 ILE A O 1
ATOM 658 N N . GLN A 1 83 ? 5.688 -22.406 -8.727 1 89.44 83 GLN A N 1
ATOM 659 C CA . GLN A 1 83 ? 5.824 -23.766 -9.258 1 89.44 83 GLN A CA 1
ATOM 660 C C . GLN A 1 83 ? 7.289 -24.203 -9.289 1 89.44 83 GLN A C 1
ATOM 662 O O . GLN A 1 83 ? 7.602 -25.359 -9 1 89.44 83 GLN A O 1
ATOM 667 N N . ASN A 1 84 ? 8.133 -23.281 -9.695 1 89.56 84 ASN A N 1
ATOM 668 C CA . ASN A 1 84 ? 9.555 -23.609 -9.727 1 89.56 84 ASN A CA 1
ATOM 669 C C . ASN A 1 84 ? 10.273 -23.094 -8.484 1 89.56 84 ASN A C 1
ATOM 671 O O . ASN A 1 84 ? 9.758 -22.219 -7.777 1 89.56 84 ASN A O 1
ATOM 675 N N . ARG A 1 85 ? 11.398 -23.703 -8.211 1 91.06 85 ARG A N 1
ATOM 676 C CA . ARG A 1 85 ? 12.172 -23.266 -7.055 1 91.06 85 ARG A CA 1
ATOM 677 C C . ARG A 1 85 ? 12.562 -21.797 -7.184 1 91.06 85 ARG A C 1
ATOM 679 O O . ARG A 1 85 ? 13.141 -21.391 -8.188 1 91.06 85 ARG A O 1
ATOM 686 N N . SER A 1 86 ? 12.195 -21.062 -6.215 1 94.5 86 SER A N 1
ATOM 687 C CA . SER A 1 86 ? 12.555 -19.641 -6.133 1 94.5 86 SER A CA 1
ATOM 688 C C . SER A 1 86 ? 14.023 -19.469 -5.758 1 94.5 86 SER A C 1
ATOM 690 O O . SER A 1 86 ? 14.5 -20.094 -4.812 1 94.5 86 SER A O 1
ATOM 692 N N . PRO A 1 87 ? 14.789 -18.688 -6.523 1 96.56 87 PRO A N 1
ATOM 693 C CA . PRO A 1 87 ? 16.094 -18.297 -5.973 1 96.56 87 PRO A CA 1
ATOM 694 C C . PRO A 1 87 ? 15.969 -17.531 -4.656 1 96.56 87 PRO A C 1
ATOM 696 O O . PRO A 1 87 ? 14.938 -16.906 -4.395 1 96.56 87 PRO A O 1
ATOM 699 N N . PRO A 1 88 ? 17.047 -17.672 -3.854 1 96.12 88 PRO A N 1
ATOM 700 C CA . PRO A 1 88 ? 16.984 -16.859 -2.637 1 96.12 88 PRO A CA 1
ATOM 701 C C . PRO A 1 88 ? 16.953 -15.359 -2.93 1 96.12 88 PRO A C 1
ATOM 703 O O . PRO A 1 88 ? 17.625 -14.883 -3.85 1 96.12 88 PRO A O 1
ATOM 706 N N . THR A 1 89 ? 16.109 -14.672 -2.236 1 96.56 89 THR A N 1
ATOM 707 C CA . THR A 1 89 ? 15.977 -13.227 -2.373 1 96.56 89 THR A CA 1
ATOM 708 C C . THR A 1 89 ? 15.531 -12.602 -1.056 1 96.56 89 THR A C 1
ATOM 710 O O . THR A 1 89 ? 14.906 -13.258 -0.226 1 96.56 89 THR A O 1
ATOM 713 N N . ASP A 1 90 ? 15.898 -11.312 -0.926 1 95.06 90 ASP A N 1
ATOM 714 C CA . ASP A 1 90 ? 15.375 -10.586 0.222 1 95.06 90 ASP A CA 1
ATOM 715 C C . ASP A 1 90 ? 14.367 -9.523 -0.216 1 95.06 90 ASP A C 1
ATOM 717 O O . ASP A 1 90 ? 13.93 -8.703 0.593 1 95.06 90 ASP A O 1
ATOM 721 N N . GLN A 1 91 ? 14.047 -9.531 -1.562 1 95.62 91 GLN A N 1
ATOM 722 C CA . GLN A 1 91 ? 13.109 -8.555 -2.111 1 95.62 91 GLN A CA 1
ATOM 723 C C . GLN A 1 91 ? 12.188 -9.203 -3.146 1 95.62 91 GLN A C 1
ATOM 725 O O . GLN A 1 91 ? 12.656 -9.734 -4.152 1 95.62 91 GLN A O 1
ATOM 730 N N . VAL A 1 92 ? 10.852 -9.164 -2.871 1 97.06 92 VAL A N 1
ATOM 731 C CA . VAL A 1 92 ? 9.828 -9.688 -3.771 1 97.06 92 VAL A CA 1
ATOM 732 C C . VAL A 1 92 ? 9 -8.531 -4.336 1 97.06 92 VAL A C 1
ATOM 734 O O . VAL A 1 92 ? 8.625 -7.613 -3.605 1 97.06 92 VAL A O 1
ATOM 737 N N . GLN A 1 93 ? 8.797 -8.594 -5.594 1 97.56 93 GLN A N 1
ATOM 738 C CA . GLN A 1 93 ? 7.934 -7.598 -6.215 1 97.56 93 GLN A CA 1
ATOM 739 C C . GLN A 1 93 ? 6.68 -8.242 -6.797 1 97.56 93 GLN A C 1
ATOM 741 O O . GLN A 1 93 ? 6.762 -9.273 -7.465 1 97.56 93 GLN A O 1
ATOM 746 N N . VAL A 1 94 ? 5.551 -7.68 -6.438 1 97.94 94 VAL A N 1
ATOM 747 C CA . VAL A 1 94 ? 4.273 -8.062 -7.023 1 97.94 94 VAL A CA 1
ATOM 748 C C . VAL A 1 94 ? 3.812 -6.996 -8.016 1 97.94 94 VAL A C 1
ATOM 750 O O . VAL A 1 94 ? 3.637 -5.832 -7.641 1 97.94 94 VAL A O 1
ATOM 753 N N . VAL A 1 95 ? 3.635 -7.43 -9.266 1 97.44 95 VAL A N 1
ATOM 754 C CA . VAL A 1 95 ? 3.225 -6.504 -10.3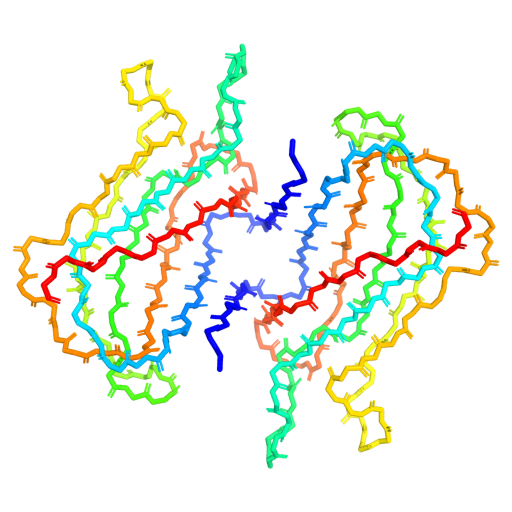2 1 97.44 95 VAL A CA 1
ATOM 755 C C . VAL A 1 95 ? 1.781 -6.793 -10.727 1 97.44 95 VAL A C 1
ATOM 757 O O . VAL A 1 95 ? 1.481 -7.863 -11.258 1 97.44 95 VAL A O 1
ATOM 760 N N . PHE A 1 96 ? 0.958 -5.805 -10.469 1 97.62 96 PHE A N 1
ATOM 761 C CA . PHE A 1 96 ? -0.442 -5.914 -10.859 1 97.62 96 PHE A CA 1
ATOM 762 C C . PHE A 1 96 ? -0.622 -5.539 -12.328 1 97.62 96 PHE A C 1
ATOM 764 O O . PHE A 1 96 ? -0.094 -4.52 -12.781 1 97.62 96 PHE A O 1
ATOM 771 N N . ARG A 1 97 ? -1.402 -6.371 -13.039 1 97.56 97 ARG A N 1
ATOM 772 C CA . ARG A 1 97 ? -1.507 -6.199 -14.484 1 97.56 97 ARG A CA 1
ATOM 773 C C . ARG A 1 97 ? -2.91 -5.754 -14.875 1 97.56 97 ARG A C 1
ATOM 775 O O . ARG A 1 97 ? -3.072 -4.824 -15.672 1 97.56 97 ARG A O 1
ATOM 782 N N . THR A 1 98 ? -3.9 -6.516 -14.367 1 97.56 98 THR A N 1
ATOM 783 C CA . THR A 1 98 ? -5.293 -6.188 -14.656 1 97.56 98 THR A CA 1
ATOM 784 C C . THR A 1 98 ? -6.145 -6.273 -13.391 1 97.56 98 THR A C 1
ATOM 786 O O . THR A 1 98 ? -5.711 -6.836 -12.383 1 97.56 98 THR A O 1
ATOM 789 N N . ASN A 1 99 ? -7.281 -5.641 -13.484 1 96.69 99 ASN A N 1
ATOM 790 C CA . ASN A 1 99 ? -8.32 -5.824 -12.484 1 96.69 99 ASN A CA 1
ATOM 791 C C . ASN A 1 99 ? -9.617 -6.328 -13.109 1 96.69 99 ASN A C 1
ATOM 793 O O . ASN A 1 99 ? -9.625 -6.812 -14.242 1 96.69 99 ASN A O 1
ATOM 797 N N . HIS A 1 100 ? -10.727 -6.297 -12.375 1 96.56 100 HIS A N 1
ATOM 798 C CA . HIS A 1 100 ? -11.961 -6.91 -12.844 1 96.56 100 HIS A CA 1
ATOM 799 C C . HIS A 1 100 ? -12.914 -5.863 -13.414 1 96.56 100 HIS A C 1
ATOM 801 O O . HIS A 1 100 ? -14.133 -5.961 -13.234 1 96.56 100 HIS A O 1
ATOM 807 N N . GLY A 1 101 ? -12.367 -4.84 -13.961 1 95.94 101 GLY A N 1
ATOM 808 C CA . GLY A 1 101 ? -13.203 -3.947 -14.75 1 95.94 101 GLY A CA 1
ATOM 809 C C . GLY A 1 101 ? -13.391 -2.586 -14.109 1 95.94 101 GLY A C 1
ATOM 810 O O . GLY A 1 101 ? -13.906 -1.66 -14.742 1 95.94 101 GLY A O 1
ATOM 811 N N . GLN A 1 102 ? -12.945 -2.406 -12.883 1 92.31 102 GLN A N 1
ATOM 812 C CA . GLN A 1 102 ? -13.055 -1.114 -12.219 1 92.31 102 GLN A CA 1
ATOM 813 C C . GLN A 1 102 ? -12.031 -0.126 -12.758 1 92.31 102 GLN A C 1
ATOM 815 O O . GLN A 1 102 ? -11 -0.53 -13.305 1 92.31 102 GLN A O 1
ATOM 820 N N . GLY A 1 103 ? -12.344 1.188 -12.68 1 92.25 103 GLY A N 1
ATOM 821 C CA . GLY A 1 103 ? -11.422 2.223 -13.125 1 92.25 103 GLY A CA 1
ATOM 822 C C . GLY A 1 103 ? -10.211 2.371 -12.234 1 92.25 103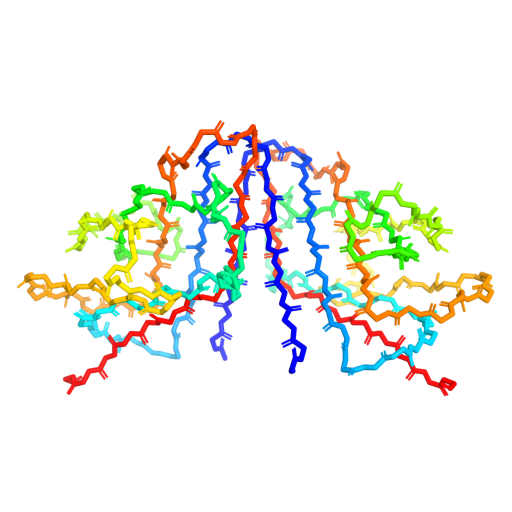 GLY A C 1
ATOM 823 O O . GLY A 1 103 ? -9.281 3.115 -12.555 1 92.25 103 GLY A O 1
ATOM 824 N N . TYR A 1 104 ? -10.188 1.773 -11.086 1 90.94 104 TYR A N 1
ATOM 825 C CA . TYR A 1 104 ? -9.086 1.774 -10.133 1 90.94 104 TYR A CA 1
ATOM 826 C C . TYR A 1 104 ? -8.859 0.382 -9.547 1 90.94 104 TYR A C 1
ATOM 828 O O . TYR A 1 104 ? -9.727 -0.491 -9.672 1 90.94 104 TYR A O 1
ATOM 836 N N . THR A 1 105 ? -7.691 0.116 -9.008 1 93.94 105 THR A N 1
ATOM 837 C CA . THR A 1 105 ? -7.367 -1.145 -8.352 1 93.94 105 THR A CA 1
ATOM 838 C C . THR A 1 105 ? -7.082 -0.925 -6.867 1 93.94 105 THR A C 1
ATOM 840 O O . THR A 1 105 ? -6.336 -0.014 -6.5 1 93.94 105 THR A O 1
ATOM 843 N N . CYS A 1 106 ? -7.766 -1.707 -6.023 1 93.94 106 CYS A N 1
ATOM 844 C CA . CYS A 1 106 ? -7.484 -1.676 -4.59 1 93.94 106 CYS A CA 1
ATOM 845 C C . CYS A 1 106 ? -6.758 -2.941 -4.148 1 93.94 106 CYS A C 1
ATOM 847 O O . CYS A 1 106 ? -7.211 -4.051 -4.43 1 93.94 106 CYS A O 1
ATOM 849 N N . VAL A 1 107 ? -5.629 -2.668 -3.461 1 95.38 107 VAL A N 1
ATOM 850 C CA . VAL A 1 107 ? -4.832 -3.764 -2.922 1 95.38 107 VAL A CA 1
ATOM 851 C C . VAL A 1 107 ? -4.906 -3.756 -1.396 1 95.38 107 VAL A C 1
ATOM 853 O O . VAL A 1 107 ? -4.684 -2.721 -0.763 1 95.38 107 VAL A O 1
ATOM 856 N N . TYR A 1 108 ? -5.168 -4.922 -0.803 1 93.38 108 TYR A N 1
ATOM 857 C CA . TYR A 1 108 ? -5.324 -5.035 0.643 1 93.38 108 TYR A CA 1
ATOM 858 C C . TYR A 1 108 ? -4.148 -5.785 1.26 1 93.38 108 TYR A C 1
ATOM 860 O O . TYR A 1 108 ? -3.072 -5.219 1.454 1 93.38 108 TYR A O 1
ATOM 868 N N . GLN A 1 109 ? -4.262 -7.094 1.429 1 92.88 109 GLN A N 1
ATOM 869 C CA . GLN A 1 109 ? -3.213 -7.809 2.15 1 92.88 109 GLN A CA 1
ATOM 870 C C . GLN A 1 109 ? -2.506 -8.812 1.245 1 92.88 109 GLN A C 1
ATOM 872 O O . GLN A 1 109 ? -3.156 -9.578 0.534 1 92.88 109 GLN A O 1
ATOM 877 N N . LEU A 1 110 ? -1.177 -8.68 1.26 1 95 110 LEU A N 1
ATOM 878 C CA . LEU A 1 110 ? -0.323 -9.656 0.595 1 95 110 LEU A CA 1
ATOM 879 C C . LEU A 1 110 ? 0.681 -10.258 1.574 1 95 110 LEU A C 1
ATOM 881 O O . LEU A 1 110 ? 1.293 -9.539 2.363 1 95 110 LEU A O 1
ATOM 885 N N . ARG A 1 111 ? 0.832 -11.625 1.49 1 95.12 111 ARG A N 1
ATOM 886 C CA . ARG A 1 111 ? 1.781 -12.344 2.338 1 95.12 111 ARG A CA 1
ATOM 887 C C . ARG A 1 111 ? 2.682 -13.25 1.507 1 95.12 111 ARG A C 1
ATOM 889 O O . ARG A 1 111 ? 2.215 -13.922 0.581 1 95.12 111 ARG A O 1
ATOM 896 N N . VAL A 1 112 ? 3.934 -13.141 1.812 1 96.25 112 VAL A N 1
ATOM 897 C CA . VAL A 1 112 ? 4.906 -14.055 1.225 1 96.25 112 VAL A CA 1
ATOM 898 C C . VAL A 1 112 ? 5.074 -15.273 2.121 1 96.25 112 VAL A C 1
ATOM 900 O O . VAL A 1 112 ? 5.355 -15.148 3.314 1 96.25 112 VAL A O 1
ATOM 903 N N . LEU A 1 113 ? 4.871 -16.391 1.541 1 96 113 LEU A N 1
ATOM 904 C CA . LEU A 1 113 ? 4.949 -17.625 2.297 1 96 113 LEU A CA 1
ATOM 905 C C . LEU A 1 113 ? 6.215 -18.406 1.941 1 96 113 LEU A C 1
ATOM 907 O O . LEU A 1 113 ? 6.59 -18.484 0.769 1 96 113 LEU A O 1
ATOM 911 N N . ASN A 1 114 ? 6.887 -18.797 2.971 1 92.75 114 ASN A N 1
ATOM 912 C CA . ASN A 1 114 ? 8.062 -19.656 2.842 1 92.75 114 ASN A CA 1
ATOM 913 C C . ASN A 1 114 ? 7.961 -20.891 3.734 1 92.75 114 ASN A C 1
ATOM 915 O O . ASN A 1 114 ? 7.617 -20.781 4.914 1 92.75 114 ASN A O 1
ATOM 919 N N . TRP A 1 115 ? 8.008 -22.141 3.365 1 84.69 115 TRP A N 1
ATOM 920 C CA . TRP A 1 115 ? 7.969 -23.312 4.215 1 84.69 115 TRP A CA 1
ATOM 921 C C . TRP A 1 115 ? 9.211 -24.172 4.004 1 84.69 115 TRP A C 1
ATOM 923 O O . TRP A 1 115 ? 9.383 -25.203 4.668 1 84.69 115 TRP A O 1
ATOM 933 N N . ASN A 1 116 ? 10.125 -23.734 3.184 1 67.44 116 ASN A N 1
ATOM 934 C CA . ASN A 1 116 ? 11.383 -24.469 3.082 1 67.44 116 ASN A CA 1
ATOM 935 C C . ASN A 1 116 ? 12.547 -23.688 3.686 1 67.44 116 ASN A C 1
ATOM 937 O O . ASN A 1 116 ? 12.531 -22.453 3.697 1 67.44 116 ASN A O 1
ATOM 941 N N . MET B 1 1 ? 14.57 -4.699 9.164 1 53.25 1 MET B N 1
ATOM 942 C CA . MET B 1 1 ? 13.18 -5.121 9.344 1 53.25 1 MET B CA 1
ATOM 943 C C . MET B 1 1 ? 12.461 -5.188 8 1 53.25 1 MET B C 1
ATOM 945 O O . MET B 1 1 ? 12.781 -4.434 7.078 1 53.25 1 MET B O 1
ATOM 949 N N . PRO B 1 2 ? 11.594 -6.184 7.828 1 68.88 2 PRO B N 1
ATOM 950 C CA . PRO B 1 2 ? 10.797 -6.238 6.598 1 68.88 2 PRO B CA 1
ATOM 951 C C . PRO B 1 2 ? 9.969 -4.98 6.375 1 68.88 2 PRO B C 1
ATOM 953 O O . PRO B 1 2 ? 9.578 -4.312 7.34 1 68.88 2 PRO B O 1
ATOM 956 N N . SER B 1 3 ? 10.039 -4.465 5.141 1 81.94 3 SER B N 1
ATOM 957 C CA . SER B 1 3 ? 9.234 -3.311 4.754 1 81.94 3 SER B CA 1
ATOM 958 C C . SER B 1 3 ? 8.5 -3.564 3.445 1 81.94 3 SER B C 1
ATOM 960 O O . SER B 1 3 ? 8.758 -4.555 2.76 1 81.94 3 SER B O 1
ATOM 962 N N . GLU B 1 4 ? 7.43 -2.84 3.285 1 89.94 4 GLU B N 1
ATOM 963 C CA . GLU B 1 4 ? 6.695 -2.877 2.023 1 89.94 4 GLU B CA 1
ATOM 964 C C . GLU B 1 4 ? 6.559 -1.481 1.423 1 89.94 4 GLU B C 1
ATOM 966 O O . GLU B 1 4 ? 6.547 -0.486 2.15 1 89.94 4 GLU B O 1
ATOM 971 N N . ALA B 1 5 ? 6.605 -1.465 0.168 1 93 5 ALA B N 1
ATOM 972 C CA . ALA B 1 5 ? 6.387 -0.223 -0.567 1 93 5 ALA B CA 1
ATOM 973 C C . ALA B 1 5 ? 5.359 -0.419 -1.682 1 93 5 ALA B C 1
ATOM 975 O O . ALA B 1 5 ? 5.5 -1.323 -2.508 1 93 5 ALA B O 1
ATOM 976 N N . PHE B 1 6 ? 4.34 0.392 -1.675 1 93.44 6 PHE B N 1
ATOM 977 C CA . PHE B 1 6 ? 3.424 0.454 -2.807 1 93.44 6 PHE B CA 1
ATOM 978 C C . PHE B 1 6 ? 3.838 1.552 -3.779 1 93.44 6 PHE B C 1
ATOM 980 O O . PHE B 1 6 ? 3.891 2.727 -3.412 1 93.44 6 PHE B O 1
ATOM 987 N N . CYS B 1 7 ? 4.18 1.128 -4.949 1 92.88 7 CYS B N 1
ATOM 988 C CA . CYS B 1 7 ? 4.578 2.09 -5.969 1 92.88 7 CYS B CA 1
ATOM 989 C C . CYS B 1 7 ? 3.576 2.117 -7.117 1 92.88 7 CYS B C 1
ATOM 991 O O . CYS B 1 7 ? 3.084 1.069 -7.539 1 92.88 7 CYS B O 1
ATOM 993 N N . PHE B 1 8 ? 3.209 3.229 -7.574 1 90.06 8 PHE B N 1
ATOM 994 C CA . PHE B 1 8 ? 2.277 3.381 -8.688 1 90.06 8 PHE B CA 1
ATOM 995 C C . PHE B 1 8 ? 2.754 4.461 -9.648 1 90.06 8 PHE B C 1
ATOM 997 O O . PHE B 1 8 ? 3.498 5.363 -9.258 1 90.06 8 PHE B O 1
ATOM 1004 N N . GLU B 1 9 ? 2.309 4.285 -10.828 1 88.69 9 GLU B N 1
ATOM 1005 C CA . GLU B 1 9 ? 2.701 5.254 -11.852 1 88.69 9 GLU B CA 1
ATOM 1006 C C . GLU B 1 9 ? 2.102 6.629 -11.562 1 88.69 9 GLU B C 1
ATOM 1008 O O . GLU B 1 9 ? 0.941 6.734 -11.164 1 88.69 9 GLU B O 1
ATOM 1013 N N . GLY B 1 10 ? 2.945 7.617 -11.883 1 90.56 10 GLY B N 1
ATOM 1014 C CA . GLY B 1 10 ? 2.469 8.984 -11.711 1 90.56 10 GLY B CA 1
ATOM 1015 C C . GLY B 1 10 ? 2.49 9.445 -10.266 1 90.56 10 GLY B C 1
ATOM 1016 O O . GLY B 1 10 ? 3.324 8.992 -9.477 1 90.56 10 GLY B O 1
ATOM 1017 N N . GLU B 1 11 ? 1.666 10.453 -9.984 1 93.19 11 GLU B N 1
ATOM 1018 C CA . GLU B 1 11 ? 1.812 11.133 -8.711 1 93.19 11 GLU B CA 1
ATOM 1019 C C . GLU B 1 11 ? 0.591 10.914 -7.82 1 93.19 11 GLU B C 1
ATOM 1021 O O . GLU B 1 11 ? 0.658 11.109 -6.605 1 93.19 11 GLU B O 1
ATOM 1026 N N . GLU B 1 12 ? -0.476 10.445 -8.492 1 91.75 12 GLU B N 1
ATOM 1027 C CA . GLU B 1 12 ? -1.729 10.469 -7.742 1 91.75 12 GLU B CA 1
ATOM 1028 C C . GLU B 1 12 ? -2.16 9.055 -7.344 1 91.75 12 GLU B C 1
ATOM 1030 O O . GLU B 1 12 ? -2.082 8.125 -8.148 1 91.75 12 GLU B O 1
ATOM 1035 N N . GLY B 1 13 ? -2.584 8.844 -6.129 1 92.38 13 GLY B N 1
ATOM 1036 C CA . GLY B 1 13 ? -3.096 7.625 -5.527 1 92.38 13 GLY B CA 1
ATOM 1037 C C . GLY B 1 13 ? -3.764 7.855 -4.184 1 92.38 13 GLY B C 1
ATOM 1038 O O . GLY B 1 13 ? -3.867 8.992 -3.725 1 92.38 13 GLY B O 1
ATOM 1039 N N . LYS B 1 14 ? -4.352 6.852 -3.639 1 95.69 14 LYS B N 1
ATOM 1040 C CA . LYS B 1 14 ? -4.977 7.031 -2.334 1 95.69 14 LYS B CA 1
ATOM 1041 C C . LYS B 1 14 ? -4.801 5.789 -1.463 1 95.69 14 LYS B C 1
ATOM 1043 O O . LYS B 1 14 ? -4.719 4.672 -1.977 1 95.69 14 LYS B O 1
ATOM 1048 N N . LEU B 1 15 ? -4.625 5.941 -0.281 1 95.56 15 LEU B N 1
ATOM 1049 C CA . LEU B 1 15 ? -4.543 4.93 0.766 1 95.56 15 LEU B CA 1
ATOM 1050 C C . LEU B 1 15 ? -5.66 5.109 1.788 1 95.56 15 LEU B C 1
ATOM 1052 O O . LEU B 1 15 ? -5.863 6.215 2.299 1 95.56 15 LEU B O 1
ATOM 1056 N N . THR B 1 16 ? -6.441 4.082 1.929 1 94.62 16 THR B N 1
ATOM 1057 C CA . THR B 1 16 ? -7.492 4.109 2.939 1 94.62 16 THR B CA 1
ATOM 1058 C C . THR B 1 16 ? -7.09 3.281 4.156 1 94.62 16 THR B C 1
ATOM 1060 O O . THR B 1 16 ? -6.633 2.145 4.02 1 94.62 16 THR B O 1
ATOM 1063 N N . ILE B 1 17 ? -7.203 3.807 5.301 1 94.62 17 ILE B N 1
ATOM 1064 C CA . ILE B 1 17 ? -6.891 3.139 6.559 1 94.62 17 ILE B CA 1
ATOM 1065 C C . ILE B 1 17 ? -8.156 2.977 7.391 1 94.62 17 ILE B C 1
ATOM 1067 O O . ILE B 1 17 ? -8.828 3.961 7.703 1 94.62 17 ILE B O 1
ATOM 1071 N N . HIS B 1 18 ? -8.555 1.787 7.688 1 92.88 18 HIS B N 1
ATOM 1072 C CA . HIS B 1 18 ? -9.664 1.494 8.586 1 92.88 18 HIS B CA 1
ATOM 1073 C C . HIS B 1 18 ? -9.188 1.374 10.031 1 92.88 18 HIS B C 1
ATOM 1075 O O . HIS B 1 18 ? -8.258 0.617 10.32 1 92.88 18 HIS B O 1
ATOM 1081 N N . LEU B 1 19 ? -9.789 2.129 10.828 1 92.75 19 LEU B N 1
ATOM 1082 C CA . LEU B 1 19 ? -9.438 2.139 12.25 1 92.75 19 LEU B CA 1
ATOM 1083 C C . LEU B 1 19 ? -10.273 1.123 13.023 1 92.75 19 LEU B C 1
ATOM 1085 O O . LEU B 1 19 ? -11.281 0.629 12.516 1 92.75 19 LEU B O 1
ATOM 1089 N N . TRP B 1 20 ? -9.805 0.794 14.172 1 89.25 20 TRP B N 1
ATOM 1090 C CA . TRP B 1 20 ? -10.469 -0.204 15 1 89.25 20 TRP B CA 1
ATOM 1091 C C . TRP B 1 20 ? -11.852 0.277 15.43 1 89.25 20 TRP B C 1
ATOM 1093 O O . TRP B 1 20 ? -12.781 -0.524 15.57 1 89.25 20 TRP B O 1
ATOM 1103 N N . SER B 1 21 ? -12.023 1.56 15.664 1 91.56 21 SER B N 1
ATOM 1104 C CA . SER B 1 21 ? -13.258 2.213 16.094 1 91.56 21 SER B CA 1
ATOM 1105 C C . SER B 1 21 ? -13.281 3.678 15.672 1 91.56 21 SER B C 1
ATOM 1107 O O . SER B 1 21 ? -12.289 4.195 15.148 1 91.56 21 SER B O 1
ATOM 1109 N N . ASN B 1 22 ? -14.461 4.164 15.836 1 93.56 22 ASN B N 1
ATOM 1110 C CA . ASN B 1 22 ? -14.523 5.602 15.609 1 93.56 22 ASN B CA 1
ATOM 1111 C C . ASN B 1 22 ? -13.594 6.359 16.547 1 93.56 22 ASN B C 1
ATOM 1113 O O . ASN B 1 22 ? -13.555 6.086 17.75 1 93.56 22 ASN B O 1
ATOM 1117 N N . ALA B 1 23 ? -12.758 7.164 15.945 1 94.88 23 ALA B N 1
ATOM 1118 C CA . ALA B 1 23 ? -11.797 7.965 16.703 1 94.88 23 ALA B CA 1
ATOM 1119 C C . ALA B 1 23 ? -11.508 9.289 16 1 94.88 23 ALA B C 1
ATOM 1121 O O . ALA B 1 23 ? -11.742 9.422 14.805 1 94.88 23 ALA B O 1
ATOM 1122 N N . SER B 1 24 ? -11.125 10.219 16.797 1 95.88 24 SER B N 1
ATOM 1123 C CA . SER B 1 24 ? -10.555 11.422 16.203 1 95.88 24 SER B CA 1
ATOM 1124 C C . SER B 1 24 ? -9.133 11.18 15.719 1 95.88 24 SER B C 1
ATOM 1126 O O . SER B 1 24 ? -8.43 10.312 16.25 1 95.88 24 SER B O 1
ATOM 1128 N N . VAL B 1 25 ? -8.727 11.93 14.758 1 96.81 25 VAL B N 1
ATOM 1129 C CA . VAL B 1 25 ? -7.363 11.859 14.242 1 96.81 25 VAL B CA 1
ATOM 1130 C C . VAL B 1 25 ? -6.59 13.109 14.656 1 96.81 25 VAL B C 1
ATOM 1132 O O . VAL B 1 25 ? -7.012 14.234 14.375 1 96.81 25 VAL B O 1
ATOM 1135 N N . ASP B 1 26 ? -5.461 12.914 15.289 1 97.62 26 ASP B N 1
ATOM 1136 C CA . ASP B 1 26 ? -4.668 14.055 15.742 1 97.62 26 ASP B CA 1
ATOM 1137 C C . ASP B 1 26 ? -3.533 14.359 14.773 1 97.62 26 ASP B C 1
ATOM 1139 O O . ASP B 1 26 ? -3.146 15.516 14.602 1 97.62 26 ASP B O 1
ATOM 1143 N N . ALA B 1 27 ? -2.986 13.305 14.242 1 98.06 27 ALA B N 1
ATOM 1144 C CA . ALA B 1 27 ? -1.871 13.5 13.32 1 98.06 27 ALA B CA 1
ATOM 1145 C C . ALA B 1 27 ? -1.669 12.266 12.438 1 98.06 27 ALA B C 1
ATOM 1147 O O . ALA B 1 27 ? -2.219 11.203 12.719 1 98.06 27 ALA B O 1
ATOM 1148 N N . ILE B 1 28 ? -0.978 12.469 11.352 1 97.69 28 ILE B N 1
ATOM 1149 C CA . ILE B 1 28 ? -0.474 11.391 10.508 1 97.69 28 ILE B CA 1
ATOM 1150 C C . ILE B 1 28 ? 1.053 11.383 10.539 1 97.69 28 ILE B C 1
ATOM 1152 O O . ILE B 1 28 ? 1.687 12.438 10.469 1 97.69 28 ILE B O 1
ATOM 1156 N N . GLU B 1 29 ? 1.626 10.273 10.711 1 97.12 29 GLU B N 1
ATOM 1157 C CA . GLU B 1 29 ? 3.066 10.094 10.539 1 97.12 29 GLU B CA 1
ATOM 1158 C C . GLU B 1 29 ? 3.383 9.336 9.258 1 97.12 29 GLU B C 1
ATOM 1160 O O . GLU B 1 29 ? 2.863 8.234 9.039 1 97.12 29 GLU B O 1
ATOM 1165 N N . TYR B 1 30 ? 4.156 9.961 8.414 1 96.62 30 TYR B N 1
ATOM 1166 C CA . TYR B 1 30 ? 4.637 9.305 7.211 1 96.62 30 TYR B CA 1
ATOM 1167 C C . TYR B 1 30 ? 6.129 9 7.309 1 96.62 30 TYR B C 1
ATOM 1169 O O . TYR B 1 30 ? 6.918 9.867 7.68 1 96.62 30 TYR B O 1
ATOM 1177 N N . GLU B 1 31 ? 6.5 7.75 7.008 1 94.31 31 GLU B N 1
ATOM 1178 C CA . GLU B 1 31 ? 7.891 7.305 6.969 1 94.31 31 GLU B CA 1
ATOM 1179 C C . GLU B 1 31 ? 8.242 6.723 5.602 1 94.31 31 GLU B C 1
ATOM 1181 O O . GLU B 1 31 ? 7.625 5.758 5.152 1 94.31 31 GLU B O 1
ATOM 1186 N N . HIS B 1 32 ? 9.156 7.414 4.957 1 93.25 32 HIS B N 1
ATOM 1187 C CA . HIS B 1 32 ? 9.688 6.863 3.717 1 93.25 32 HIS B CA 1
ATOM 1188 C C . HIS B 1 32 ? 10.938 6.027 3.979 1 93.25 32 HIS B C 1
ATOM 1190 O O . HIS B 1 32 ? 11.477 6.035 5.09 1 93.25 32 HIS B O 1
ATOM 1196 N N . ASP B 1 33 ? 11.344 5.238 2.994 1 85.5 33 ASP B N 1
ATOM 1197 C CA . ASP B 1 33 ? 12.555 4.422 3.105 1 85.5 33 ASP B CA 1
ATOM 1198 C C . ASP B 1 33 ? 13.734 5.262 3.58 1 85.5 33 ASP B C 1
ATOM 1200 O O . ASP B 1 33 ? 13.695 6.492 3.527 1 85.5 33 ASP B O 1
ATOM 1204 N N . TYR B 1 34 ? 14.672 4.59 4.246 1 76.31 34 TYR B N 1
ATOM 1205 C CA . TYR B 1 34 ? 15.836 5.297 4.781 1 76.31 34 TYR B CA 1
ATOM 1206 C C . TYR B 1 34 ? 16.562 6.059 3.682 1 76.31 34 TYR B C 1
ATOM 1208 O O . TYR B 1 34 ? 16.734 5.551 2.57 1 76.31 34 TYR B O 1
ATOM 1216 N N . TRP B 1 35 ? 16.766 7.371 4.062 1 71.19 35 TRP B N 1
ATOM 1217 C CA . TRP B 1 35 ? 17.375 8.336 3.152 1 71.19 35 TRP B CA 1
ATOM 1218 C C . TRP B 1 35 ? 18.891 8.109 3.049 1 71.19 35 TRP B C 1
ATOM 1220 O O . TRP B 1 35 ? 19.547 8.648 2.154 1 71.19 35 TRP B O 1
ATOM 1230 N N . HIS B 1 36 ? 19.391 7.145 3.41 1 71 36 HIS B N 1
ATOM 1231 C CA . HIS B 1 36 ? 20.859 7.145 3.424 1 71 36 HIS B CA 1
ATOM 1232 C C . HIS B 1 36 ? 21.422 8.211 2.494 1 71 36 HIS B C 1
ATOM 1234 O O . HIS B 1 36 ? 21.203 9.406 2.715 1 71 36 HIS B O 1
ATOM 1240 N N . ASP B 1 37 ? 22.094 7.996 1.438 1 71.06 37 ASP B N 1
ATOM 1241 C CA . ASP B 1 37 ? 22.734 8.898 0.488 1 71.06 37 ASP B CA 1
ATOM 1242 C C . ASP B 1 37 ? 21.875 9.078 -0.762 1 71.06 37 ASP B C 1
ATOM 1244 O O . ASP B 1 37 ? 22.359 9.594 -1.779 1 71.06 37 ASP B O 1
ATOM 1248 N N . ILE B 1 38 ? 20.688 8.625 -0.551 1 78.88 38 ILE B N 1
ATOM 1249 C CA . ILE B 1 38 ? 19.844 8.75 -1.734 1 78.88 38 ILE B CA 1
ATOM 1250 C C . ILE B 1 38 ? 18.656 9.672 -1.433 1 78.88 38 ILE B C 1
ATOM 1252 O O . ILE B 1 38 ? 17.953 9.484 -0.437 1 78.88 38 ILE B O 1
ATOM 1256 N N . VAL B 1 39 ? 18.547 10.758 -2.223 1 85.88 39 VAL B N 1
ATOM 1257 C CA . VAL B 1 39 ? 17.391 11.656 -2.117 1 85.88 39 VAL B CA 1
ATOM 1258 C C . VAL B 1 39 ? 16.125 10.906 -2.52 1 85.88 39 VAL B C 1
ATOM 1260 O O . VAL B 1 39 ? 16.062 10.32 -3.6 1 85.88 39 VAL B O 1
ATOM 1263 N N . PRO B 1 40 ? 15.133 10.828 -1.694 1 91.75 40 PRO B N 1
ATOM 1264 C CA . PRO B 1 40 ? 13.922 10.055 -1.98 1 91.75 40 PRO B CA 1
ATOM 1265 C C . PRO B 1 40 ? 12.969 10.773 -2.936 1 91.75 40 PRO B C 1
ATOM 1267 O O . PRO B 1 40 ? 11.859 11.125 -2.549 1 91.75 40 PRO B O 1
ATOM 1270 N N . ILE B 1 41 ? 13.281 10.852 -4.223 1 93.44 41 ILE B N 1
ATOM 1271 C CA . ILE B 1 41 ? 12.531 11.664 -5.172 1 93.44 41 ILE B CA 1
ATOM 1272 C C . ILE B 1 41 ? 11.227 10.969 -5.539 1 93.44 41 ILE B C 1
ATOM 1274 O O . ILE B 1 41 ? 10.344 11.578 -6.152 1 93.44 41 ILE B O 1
ATOM 1278 N N . SER B 1 42 ? 11.031 9.648 -5.199 1 93.56 42 SER B N 1
ATOM 1279 C CA . SER B 1 42 ? 9.789 8.922 -5.445 1 93.56 42 SER B CA 1
ATOM 1280 C C . SER B 1 42 ? 8.805 9.109 -4.297 1 93.56 42 SER B C 1
ATOM 1282 O O . SER B 1 42 ? 7.656 8.664 -4.375 1 93.56 42 SER B O 1
ATOM 1284 N N . ALA B 1 43 ? 9.273 9.797 -3.252 1 96 43 ALA B N 1
ATOM 1285 C CA . ALA B 1 43 ? 8.391 10.023 -2.111 1 96 43 ALA B CA 1
ATOM 1286 C C . ALA B 1 43 ? 7.266 10.992 -2.471 1 96 43 ALA B C 1
ATOM 1288 O O . ALA B 1 43 ? 7.422 11.836 -3.352 1 96 43 ALA B O 1
ATOM 1289 N N . PRO B 1 44 ? 6.102 10.805 -1.782 1 96.75 44 PRO B N 1
ATOM 1290 C CA . PRO B 1 44 ? 5.109 11.867 -1.937 1 96.75 44 PRO B CA 1
ATOM 1291 C C . PRO B 1 44 ? 5.629 13.234 -1.485 1 96.75 44 PRO B C 1
ATOM 1293 O O . PRO B 1 44 ? 6.402 13.312 -0.527 1 96.75 44 PRO B O 1
ATOM 1296 N N . ASP B 1 45 ? 5.266 14.258 -2.213 1 97.56 45 ASP B N 1
ATOM 1297 C CA . ASP B 1 45 ? 5.52 15.625 -1.79 1 97.56 45 ASP B CA 1
ATOM 1298 C C . ASP B 1 45 ? 4.305 16.219 -1.087 1 97.56 45 ASP B C 1
ATOM 1300 O O . ASP B 1 45 ? 4.348 16.5 0.112 1 97.56 45 ASP B O 1
ATOM 1304 N N . ARG B 1 46 ? 3.199 16.344 -1.759 1 98.19 46 ARG B N 1
ATOM 1305 C CA . ARG B 1 46 ? 1.946 16.828 -1.184 1 98.19 46 ARG B CA 1
ATOM 1306 C C . ARG B 1 46 ? 0.937 15.688 -1.054 1 98.19 46 ARG B C 1
ATOM 1308 O O . ARG B 1 46 ? 0.77 14.883 -1.978 1 98.19 46 ARG B O 1
ATOM 1315 N N . TYR B 1 47 ? 0.278 15.633 0.087 1 98.25 47 TYR B N 1
ATOM 1316 C CA . TYR B 1 47 ? -0.808 14.672 0.288 1 98.25 47 TYR B CA 1
ATOM 1317 C C . TYR B 1 47 ? -1.847 15.227 1.256 1 98.25 47 TYR B C 1
ATOM 1319 O O . TYR B 1 47 ? -1.524 16.047 2.125 1 98.25 47 TYR B O 1
ATOM 1327 N N . ASP B 1 48 ? -3.035 14.797 1.075 1 98.31 48 ASP B N 1
ATOM 1328 C CA . ASP B 1 48 ? -4.148 15.242 1.911 1 98.31 48 ASP B CA 1
ATOM 1329 C C . ASP B 1 48 ? -4.621 14.117 2.83 1 98.31 48 ASP B C 1
ATOM 1331 O O . ASP B 1 48 ? -4.582 12.938 2.455 1 98.31 48 ASP B O 1
ATOM 1335 N N . VAL B 1 49 ? -5.078 14.516 3.98 1 98.25 49 VAL B N 1
ATOM 1336 C CA . VAL B 1 49 ? -5.684 13.594 4.93 1 98.25 49 VAL B CA 1
ATOM 1337 C C . VAL B 1 49 ? -7.168 13.914 5.086 1 98.25 49 VAL B C 1
ATOM 1339 O O . VAL B 1 49 ? -7.539 15.047 5.406 1 98.25 49 VAL B O 1
ATOM 1342 N N . LEU B 1 50 ? -7.953 12.922 4.852 1 98 50 LEU B N 1
ATOM 1343 C CA . LEU B 1 50 ? -9.398 13.109 4.91 1 98 50 LEU B CA 1
ATOM 1344 C C . LEU B 1 50 ? -10.039 12.102 5.863 1 98 50 LEU B C 1
ATOM 1346 O O . LEU B 1 50 ? -9.555 10.969 5.996 1 98 50 LEU B O 1
ATOM 1350 N N . ALA B 1 51 ? -11.102 12.484 6.504 1 97.94 51 ALA B N 1
ATOM 1351 C CA . ALA B 1 51 ? -11.977 11.578 7.25 1 97.94 51 ALA B CA 1
ATOM 1352 C C . ALA B 1 51 ? -13.195 11.18 6.418 1 97.94 51 ALA B C 1
ATOM 1354 O O . ALA B 1 51 ? -13.891 12.039 5.879 1 97.94 51 ALA B O 1
ATOM 1355 N N . CYS B 1 52 ? -13.422 9.906 6.297 1 96.62 52 CYS B N 1
ATOM 1356 C CA . CYS B 1 52 ? -14.641 9.422 5.648 1 96.62 52 CYS B CA 1
ATOM 1357 C C . CYS B 1 52 ? -15.82 9.469 6.609 1 96.62 52 CYS B C 1
ATOM 1359 O O . CYS B 1 52 ? -15.742 8.953 7.727 1 96.62 52 CYS B O 1
ATOM 1361 N N . MET B 1 53 ? -16.859 10.023 6.117 1 96.88 53 MET B N 1
ATOM 1362 C CA . MET B 1 53 ? -18.016 10.203 6.988 1 96.88 53 MET B CA 1
ATOM 1363 C C . MET B 1 53 ? -19.062 9.133 6.723 1 96.88 53 MET B C 1
ATOM 1365 O O . MET B 1 53 ? -20.094 9.07 7.414 1 96.88 53 MET B O 1
ATOM 1369 N N . ASP B 1 54 ? -18.906 8.242 5.723 1 93.69 54 ASP B N 1
ATOM 1370 C CA . ASP B 1 54 ? -19.75 7.082 5.418 1 93.69 54 ASP B CA 1
ATOM 1371 C C . ASP B 1 54 ? -18.891 5.902 4.945 1 93.69 54 ASP B C 1
ATOM 1373 O O . ASP B 1 54 ? -17.703 6.059 4.684 1 93.69 54 ASP B O 1
ATOM 1377 N N . ARG B 1 55 ? -19.438 4.75 4.871 1 84 55 ARG B N 1
ATOM 1378 C CA . ARG B 1 55 ? -18.719 3.518 4.559 1 84 55 ARG B CA 1
ATOM 1379 C C . ARG B 1 55 ? -18.109 3.58 3.162 1 84 55 ARG B C 1
ATOM 1381 O O . ARG B 1 55 ? -17.016 3.066 2.938 1 84 55 ARG B O 1
ATOM 1388 N N . GLU B 1 56 ? -18.781 4.289 2.23 1 85.75 56 GLU B N 1
ATOM 1389 C CA . GLU B 1 56 ? -18.359 4.371 0.837 1 85.75 56 GLU B CA 1
ATOM 1390 C C . GLU B 1 56 ? -17.375 5.523 0.627 1 85.75 56 GLU B C 1
ATOM 1392 O O . GLU B 1 56 ? -16.844 5.691 -0.465 1 85.75 56 GLU B O 1
ATOM 1397 N N . CYS B 1 57 ? -17.203 6.301 1.719 1 91.19 57 CYS B N 1
ATOM 1398 C CA . CYS B 1 57 ? -16.344 7.473 1.674 1 91.19 57 CYS B CA 1
ATOM 1399 C C . CYS B 1 57 ? -16.781 8.43 0.569 1 91.19 57 CYS B C 1
ATOM 1401 O O . CYS B 1 57 ? -15.938 9.016 -0.113 1 91.19 57 CYS B O 1
ATOM 1403 N N . GLU B 1 58 ? -17.984 8.508 0.365 1 92.56 58 GLU B N 1
ATOM 1404 C CA . GLU B 1 58 ? -18.547 9.484 -0.568 1 92.56 58 GLU B CA 1
ATOM 1405 C C . GLU B 1 58 ? -18.641 10.867 0.07 1 92.56 58 GLU B C 1
ATOM 1407 O O . GLU B 1 58 ? -18.562 11.883 -0.623 1 92.56 58 GLU B O 1
ATOM 1412 N N . ASN B 1 59 ? -18.891 10.898 1.354 1 96.06 59 ASN B N 1
ATOM 1413 C CA . ASN B 1 59 ? -18.859 12.109 2.16 1 96.06 59 ASN B CA 1
ATOM 1414 C C . ASN B 1 59 ? -17.578 12.188 2.994 1 96.06 59 ASN B C 1
ATOM 1416 O O . ASN B 1 59 ? -17.312 11.312 3.818 1 96.06 59 ASN B O 1
ATOM 1420 N N . MET B 1 60 ? -16.781 13.227 2.752 1 97.5 60 MET B N 1
ATOM 1421 C CA . MET B 1 60 ? -15.484 13.328 3.418 1 97.5 60 MET B CA 1
ATOM 1422 C C . MET B 1 60 ? -15.258 14.734 3.971 1 97.5 60 MET B C 1
ATOM 1424 O O . MET B 1 60 ? -15.852 15.695 3.484 1 97.5 60 MET B O 1
ATOM 1428 N N . VAL B 1 61 ? -14.469 14.789 4.965 1 97.44 61 VAL B N 1
ATOM 1429 C CA . VAL B 1 61 ? -14.008 16.047 5.543 1 97.44 61 VAL B CA 1
ATOM 1430 C C . VAL B 1 61 ? -12.484 16.141 5.453 1 97.44 61 VAL B C 1
ATOM 1432 O O . VAL B 1 61 ? -11.781 15.211 5.863 1 97.44 61 VAL B O 1
ATOM 1435 N N . LEU B 1 62 ? -12.008 17.266 4.863 1 98.06 62 LEU B N 1
ATOM 1436 C CA . LEU B 1 62 ? -10.57 17.5 4.82 1 98.06 62 LEU B CA 1
ATOM 1437 C C . LEU B 1 62 ? -10.031 17.828 6.211 1 98.06 62 LEU B C 1
ATOM 1439 O O . LEU B 1 62 ? -10.477 18.781 6.848 1 98.06 62 LEU B O 1
ATOM 1443 N N . LEU B 1 63 ? -9.094 16.984 6.613 1 98.06 63 LEU B N 1
ATOM 1444 C CA . LEU B 1 63 ? -8.531 17.188 7.941 1 98.06 63 LEU B CA 1
ATOM 1445 C C . LEU B 1 63 ? -7.242 18 7.867 1 98.06 63 LEU B C 1
ATOM 1447 O O . LEU B 1 63 ? -6.973 18.828 8.742 1 98.06 63 LEU B O 1
ATOM 1451 N N . ALA B 1 64 ? -6.391 17.734 6.891 1 98.06 64 ALA B N 1
ATOM 1452 C CA . ALA B 1 64 ? -5.102 18.422 6.77 1 98.06 64 ALA B CA 1
ATOM 1453 C C . ALA B 1 64 ? -4.559 18.312 5.348 1 98.06 64 ALA B C 1
ATOM 1455 O O . ALA B 1 64 ? -4.805 17.312 4.656 1 98.06 64 ALA B O 1
ATOM 1456 N N . GLU B 1 65 ? -3.889 19.328 4.918 1 98.12 65 GLU B N 1
ATOM 1457 C CA . GLU B 1 65 ? -2.996 19.312 3.764 1 98.12 65 GLU B CA 1
ATOM 1458 C C . GLU B 1 65 ? -1.535 19.203 4.195 1 98.12 65 GLU B C 1
ATOM 1460 O O . GLU B 1 65 ? -1.021 20.109 4.867 1 98.12 65 GLU B O 1
ATOM 1465 N N . CYS B 1 66 ? -0.922 18.125 3.773 1 98 66 CYS B N 1
ATOM 1466 C CA . CYS B 1 66 ? 0.386 17.797 4.332 1 98 66 CYS B CA 1
ATOM 1467 C C . CYS B 1 66 ? 1.472 17.891 3.268 1 98 66 CYS B C 1
ATOM 1469 O O . CYS B 1 66 ? 1.183 17.797 2.072 1 98 66 CYS B O 1
ATOM 1471 N N . ARG B 1 67 ? 2.672 18.109 3.742 1 97.06 67 ARG B N 1
ATOM 1472 C CA . ARG B 1 67 ? 3.867 18.047 2.906 1 97.06 67 ARG B CA 1
ATOM 1473 C C . ARG B 1 67 ? 4.91 17.109 3.516 1 97.06 67 ARG B C 1
ATOM 1475 O O . ARG B 1 67 ? 4.98 16.969 4.738 1 97.06 67 ARG B O 1
ATOM 1482 N N . TYR B 1 68 ? 5.672 16.531 2.67 1 96.88 68 TYR B N 1
ATOM 1483 C CA . TYR B 1 68 ? 6.844 15.742 3.039 1 96.88 68 TYR B CA 1
ATOM 1484 C C . TYR B 1 68 ? 8.102 16.281 2.371 1 96.88 68 TYR B C 1
ATOM 1486 O O . TYR B 1 68 ? 8.531 15.773 1.338 1 96.88 68 TYR B O 1
ATOM 1494 N N . PRO B 1 69 ? 8.68 17.281 2.969 1 95.25 69 PRO B N 1
ATOM 1495 C CA . PRO B 1 69 ? 9.906 17.844 2.385 1 95.25 69 PRO B CA 1
ATOM 1496 C C . PRO B 1 69 ? 11.078 16.859 2.434 1 95.25 69 PRO B C 1
ATOM 1498 O O . PRO B 1 69 ? 11.219 16.109 3.404 1 95.25 69 PRO B O 1
ATOM 1501 N N . ILE B 1 70 ? 11.906 16.797 1.439 1 92.69 70 ILE B N 1
ATOM 1502 C CA . ILE B 1 70 ? 13.031 15.867 1.39 1 92.69 70 ILE B CA 1
ATOM 1503 C C . IL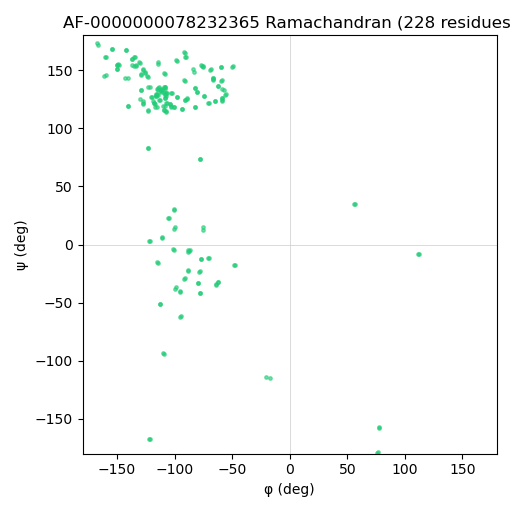E B 1 70 ? 14.328 16.625 1.656 1 92.69 70 ILE B C 1
ATOM 1505 O O . ILE B 1 70 ? 15.414 16.141 1.316 1 92.69 70 ILE B O 1
ATOM 1509 N N . ASN B 1 71 ? 14.117 17.672 2.275 1 82.06 71 ASN B N 1
ATOM 1510 C CA . ASN B 1 71 ? 15.328 18.391 2.66 1 82.06 71 ASN B CA 1
ATOM 1511 C C . ASN B 1 71 ? 15.906 17.844 3.961 1 82.06 71 ASN B C 1
ATOM 1513 O O . ASN B 1 71 ? 15.25 17.078 4.668 1 82.06 71 ASN B O 1
ATOM 1517 N N . GLU B 1 72 ? 17.188 17.875 4.25 1 65.81 72 GLU B N 1
ATOM 1518 C CA . GLU B 1 72 ? 18.016 17.266 5.277 1 65.81 72 GLU B CA 1
ATOM 1519 C C . GLU B 1 72 ? 17.422 17.453 6.664 1 65.81 72 GLU B C 1
ATOM 1521 O O . GLU B 1 72 ? 17.641 16.641 7.562 1 65.81 72 GLU B O 1
ATOM 1526 N N . LYS B 1 73 ? 16.516 18.344 6.938 1 73.5 73 LYS B N 1
ATOM 1527 C CA . LYS B 1 73 ? 16.125 18.641 8.312 1 73.5 73 LYS B CA 1
ATOM 1528 C C . LYS B 1 73 ? 14.992 17.734 8.781 1 73.5 73 LYS B C 1
ATOM 1530 O O . LYS B 1 73 ? 14.883 17.438 9.969 1 73.5 73 LYS B O 1
ATOM 1535 N N . GLY B 1 74 ? 14.266 17.188 7.98 1 80.25 74 GLY B N 1
ATOM 1536 C CA . GLY B 1 74 ? 13.062 16.516 8.43 1 80.25 74 GLY B CA 1
ATOM 1537 C C . GLY B 1 74 ? 13.273 15.039 8.727 1 80.25 74 GLY B C 1
ATOM 1538 O O . GLY B 1 74 ? 12.547 14.445 9.523 1 80.25 74 GLY B O 1
ATOM 1539 N N . GLY B 1 75 ? 14.219 14.359 8.039 1 88.5 75 GLY B N 1
ATOM 1540 C CA . GLY B 1 75 ? 14.422 12.93 8.211 1 88.5 75 GLY B CA 1
ATOM 1541 C C . GLY B 1 75 ? 13.375 12.094 7.508 1 88.5 75 GLY B C 1
ATOM 1542 O O . GLY B 1 75 ? 12.453 12.633 6.895 1 88.5 75 GLY B O 1
ATOM 1543 N N . PRO B 1 76 ? 13.492 10.805 7.652 1 91.81 76 PRO B N 1
ATOM 1544 C CA . PRO B 1 76 ? 12.609 9.898 6.918 1 91.81 76 PRO B CA 1
ATOM 1545 C C . PRO B 1 76 ? 11.227 9.781 7.555 1 91.81 76 PRO B C 1
ATO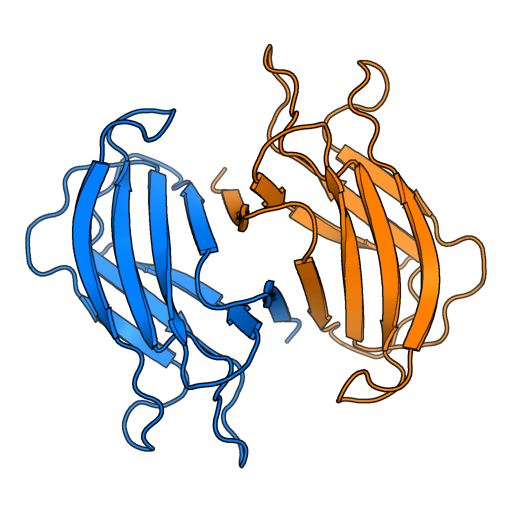M 1547 O O . PRO B 1 76 ? 10.273 9.336 6.906 1 91.81 76 PRO B O 1
ATOM 1550 N N . ASN B 1 77 ? 11.156 10.078 8.875 1 94.31 77 ASN B N 1
ATOM 1551 C CA . ASN B 1 77 ? 9.883 10.039 9.586 1 94.31 77 ASN B CA 1
ATOM 1552 C C . ASN B 1 77 ? 9.383 11.445 9.914 1 94.31 77 ASN B C 1
ATOM 1554 O O . ASN B 1 77 ? 10.039 12.188 10.648 1 94.31 77 ASN B O 1
ATOM 1558 N N . GLN B 1 78 ? 8.281 11.844 9.328 1 95.88 78 GLN B N 1
ATOM 1559 C CA . GLN B 1 78 ? 7.754 13.188 9.531 1 95.88 78 GLN B CA 1
ATOM 1560 C C . GLN B 1 78 ? 6.281 13.148 9.922 1 95.88 78 GLN B C 1
ATOM 1562 O O . GLN B 1 78 ? 5.523 12.305 9.43 1 95.88 78 GLN B O 1
ATOM 1567 N N . ILE B 1 79 ? 5.844 14.094 10.781 1 96.94 79 ILE B N 1
ATOM 1568 C CA . ILE B 1 79 ? 4.484 14.141 11.305 1 96.94 79 ILE B CA 1
ATOM 1569 C C . ILE B 1 79 ? 3.736 15.328 10.711 1 96.94 79 ILE B C 1
ATOM 1571 O O . ILE B 1 79 ? 4.293 16.422 10.602 1 96.94 79 ILE B O 1
ATOM 1575 N N . CYS B 1 80 ? 2.572 15.117 10.281 1 97.75 80 CYS B N 1
ATOM 1576 C CA . CYS B 1 80 ? 1.61 16.141 9.883 1 97.75 80 CYS B CA 1
ATOM 1577 C C . CYS B 1 80 ? 0.455 16.219 10.875 1 97.75 80 CYS B C 1
ATOM 1579 O O . CYS B 1 80 ? -0.341 15.281 10.984 1 97.75 80 CYS B O 1
ATOM 1581 N N . GLU B 1 81 ? 0.307 17.359 11.469 1 97.31 81 GLU B N 1
ATOM 1582 C CA . GLU B 1 81 ? -0.701 17.516 12.516 1 97.31 81 GLU B CA 1
ATOM 1583 C C . GLU B 1 81 ? -2.027 18 11.93 1 97.31 81 GLU B C 1
ATOM 1585 O O . GLU B 1 81 ? -2.047 18.812 11.016 1 97.31 81 GLU B O 1
ATOM 1590 N N . ILE B 1 82 ? -3.033 17.422 12.516 1 96.25 82 ILE B N 1
ATOM 1591 C CA . ILE B 1 82 ? -4.367 17.906 12.203 1 96.25 82 ILE B CA 1
ATOM 1592 C C . ILE B 1 82 ? -4.676 19.141 13.047 1 96.25 82 ILE B C 1
ATOM 1594 O O . ILE B 1 82 ? -4.637 19.094 14.281 1 96.25 82 ILE B O 1
ATOM 1598 N N . GLN B 1 83 ? -4.902 20.25 12.336 1 89.38 83 GLN B N 1
ATOM 1599 C CA . GLN B 1 83 ? -5.008 21.531 13.039 1 89.38 83 GLN B CA 1
ATOM 1600 C C . GLN B 1 83 ? -6.371 21.688 13.711 1 89.38 83 GLN B C 1
ATOM 1602 O O . GLN B 1 83 ? -6.469 22.203 14.82 1 89.38 83 GLN B O 1
ATOM 1607 N N . ASN B 1 84 ? -7.391 21.281 12.984 1 89.69 84 ASN B N 1
ATOM 1608 C CA . ASN B 1 84 ? -8.727 21.375 13.562 1 89.69 84 ASN B CA 1
ATOM 1609 C C . ASN B 1 84 ? -9.18 20.031 14.125 1 89.69 84 ASN B C 1
ATOM 1611 O O . ASN B 1 84 ? -8.617 18.984 13.781 1 89.69 84 ASN B O 1
ATOM 1615 N N . ARG B 1 85 ? -10.125 20.109 15.016 1 91.06 85 ARG B N 1
ATOM 1616 C CA . ARG B 1 85 ? -10.641 18.875 15.594 1 91.06 85 ARG B CA 1
ATOM 1617 C C . ARG B 1 85 ? -11.219 17.953 14.516 1 91.06 85 ARG B C 1
ATOM 1619 O O . ARG B 1 85 ? -12.07 18.375 13.734 1 91.06 85 ARG B O 1
ATOM 1626 N N . SER B 1 86 ? -10.711 16.781 14.477 1 94.44 86 SER B N 1
ATOM 1627 C CA . SER B 1 86 ? -11.195 15.75 13.562 1 94.44 86 SER B CA 1
ATOM 1628 C C . SER B 1 86 ? -12.539 15.188 14.023 1 94.44 86 SER B C 1
ATOM 1630 O O . SER B 1 86 ? -12.703 14.844 15.1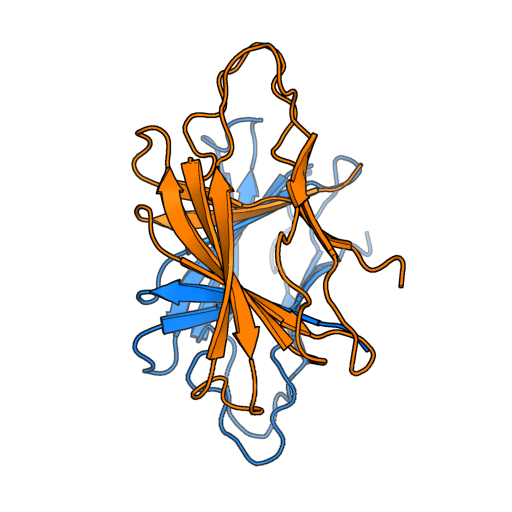95 1 94.44 86 SER B O 1
ATOM 1632 N N . PRO B 1 87 ? -13.547 15.164 13.148 1 96.56 87 PRO B N 1
ATOM 1633 C CA . PRO B 1 87 ? -14.711 14.359 13.523 1 96.56 87 PRO B CA 1
ATOM 1634 C C . PRO B 1 87 ? -14.367 12.883 13.742 1 96.56 87 PRO B C 1
ATOM 1636 O O . PRO B 1 87 ? -13.375 12.391 13.188 1 96.56 87 PRO B O 1
ATOM 1639 N N . PRO B 1 88 ? -15.188 12.25 14.602 1 96.19 88 PRO B N 1
ATOM 1640 C CA . PRO B 1 88 ? -14.938 10.82 14.75 1 96.19 88 PRO B CA 1
ATOM 1641 C C . PRO B 1 88 ? -15.133 10.055 13.438 1 96.19 88 PRO B C 1
ATOM 1643 O O . PRO B 1 88 ? -16.047 10.352 12.68 1 96.19 88 PRO B O 1
ATOM 1646 N N . THR B 1 89 ? -14.242 9.172 13.156 1 96.56 89 THR B N 1
ATOM 1647 C CA . THR B 1 89 ? -14.305 8.336 11.969 1 96.56 89 THR B CA 1
ATOM 1648 C C . THR B 1 89 ? -13.633 6.988 12.219 1 96.56 89 THR B C 1
ATOM 1650 O O . THR B 1 89 ? -12.75 6.879 13.078 1 96.56 89 THR B O 1
ATOM 1653 N N . ASP B 1 90 ? -14.102 6.02 11.445 1 95.25 90 ASP B N 1
ATOM 1654 C CA . ASP B 1 90 ? -13.398 4.738 11.492 1 95.25 90 ASP B CA 1
ATOM 1655 C C . ASP B 1 90 ? -12.656 4.473 10.188 1 95.25 90 ASP B C 1
ATOM 1657 O O . ASP B 1 90 ? -12.141 3.375 9.977 1 95.25 90 ASP B O 1
ATOM 1661 N N . GLN B 1 91 ? -12.664 5.52 9.273 1 95.56 91 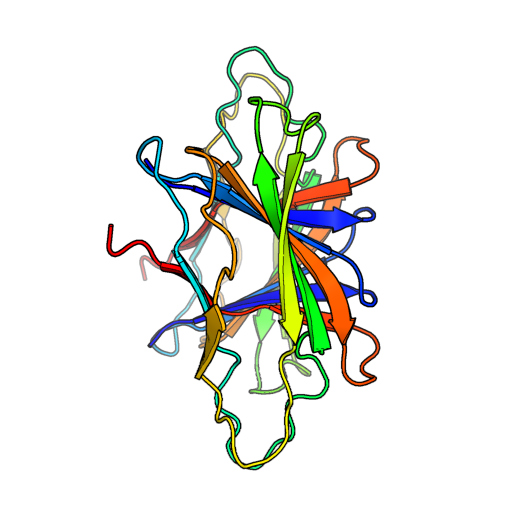GLN B N 1
ATOM 1662 C CA . GLN B 1 91 ? -12 5.391 7.98 1 95.56 91 GLN B CA 1
ATOM 1663 C C . GLN B 1 91 ? -11.289 6.688 7.598 1 95.56 91 GLN B C 1
ATOM 1665 O O . GLN B 1 91 ? -11.922 7.738 7.473 1 95.56 91 GLN B O 1
ATOM 1670 N N . VAL B 1 92 ? -9.938 6.613 7.418 1 97.06 92 VAL B N 1
ATOM 1671 C CA . VAL B 1 92 ? -9.109 7.738 6.996 1 97.06 92 VAL B CA 1
ATOM 1672 C C . VAL B 1 92 ? -8.578 7.492 5.586 1 97.06 92 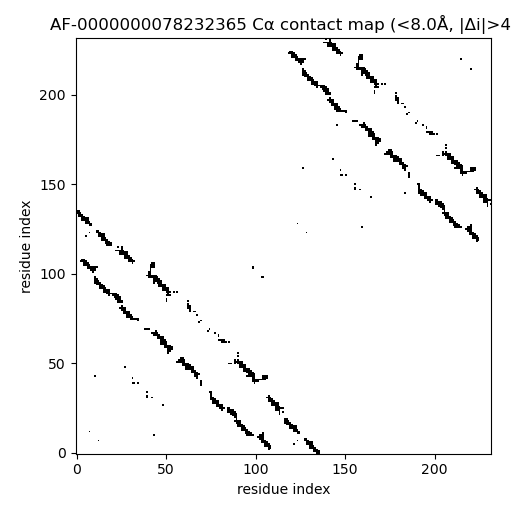VAL B C 1
ATOM 1674 O O . VAL B 1 92 ? -8.125 6.387 5.273 1 97.06 92 VAL B O 1
ATOM 1677 N N . GLN B 1 93 ? -8.695 8.484 4.801 1 97.38 93 GLN B N 1
ATOM 1678 C CA . GLN B 1 93 ? -8.133 8.383 3.461 1 97.38 93 GLN B CA 1
ATOM 1679 C C . GLN B 1 93 ? -6.988 9.375 3.275 1 97.38 93 GLN B C 1
ATOM 1681 O O . GLN B 1 93 ? -7.105 10.547 3.648 1 97.38 93 GLN B O 1
ATOM 1686 N N . VAL B 1 94 ? -5.871 8.844 2.803 1 97.94 94 VAL B N 1
ATOM 1687 C CA . VAL B 1 94 ? -4.734 9.672 2.41 1 97.94 94 VAL B CA 1
ATOM 1688 C C . VAL B 1 94 ? -4.656 9.758 0.888 1 97.94 94 VAL B C 1
ATOM 1690 O O . VAL B 1 94 ? -4.535 8.734 0.211 1 97.94 94 VAL B O 1
ATOM 1693 N N . VAL B 1 95 ? -4.738 11.008 0.394 1 97.25 95 VAL B N 1
ATOM 1694 C CA . VAL B 1 95 ? -4.707 11.227 -1.049 1 97.25 95 VAL B CA 1
ATOM 1695 C C . VAL B 1 95 ? -3.383 11.875 -1.443 1 97.25 95 VAL B C 1
ATOM 1697 O O . VAL B 1 95 ? -3.1 13.008 -1.054 1 97.25 95 VAL B O 1
ATOM 1700 N N . PHE B 1 96 ? -2.633 11.117 -2.219 1 97.5 96 PHE B N 1
ATOM 1701 C CA . PHE B 1 96 ? -1.365 11.633 -2.725 1 97.5 96 PHE B CA 1
ATOM 1702 C C . PHE B 1 96 ? -1.588 12.5 -3.957 1 97.5 96 PHE B C 1
ATOM 1704 O O . PHE B 1 96 ? -2.322 12.117 -4.871 1 97.5 96 PHE B O 1
ATOM 1711 N N . ARG B 1 97 ? -0.912 13.664 -3.965 1 97.56 97 ARG B N 1
ATOM 1712 C CA . ARG B 1 97 ? -1.177 14.641 -5.02 1 97.56 97 ARG B CA 1
ATOM 1713 C C . ARG B 1 97 ? 0.032 14.797 -5.938 1 97.56 97 ARG B C 1
ATOM 1715 O O . ARG B 1 97 ? -0.107 14.789 -7.164 1 97.56 97 ARG B O 1
ATOM 1722 N N . THR B 1 98 ? 1.197 15.031 -5.305 1 97.56 98 THR B N 1
ATOM 1723 C CA . THR B 1 98 ? 2.434 15.18 -6.062 1 97.56 98 THR B CA 1
ATOM 1724 C C . THR B 1 98 ? 3.564 14.383 -5.422 1 97.56 98 THR B C 1
ATOM 1726 O O . THR B 1 98 ? 3.453 13.953 -4.27 1 97.56 98 THR B O 1
ATOM 1729 N N . ASN B 1 99 ? 4.566 14.156 -6.211 1 96.75 99 ASN B N 1
ATOM 1730 C CA . ASN B 1 99 ? 5.832 13.648 -5.699 1 96.75 99 ASN B CA 1
ATOM 1731 C C . ASN B 1 99 ? 6.992 14.586 -6.027 1 96.75 99 ASN B C 1
ATOM 1733 O O . ASN B 1 99 ? 6.773 15.75 -6.371 1 96.75 99 ASN B O 1
ATOM 1737 N N . HIS B 1 100 ? 8.234 14.141 -5.863 1 96.56 100 HIS B N 1
ATOM 1738 C CA . HIS B 1 100 ? 9.383 15.023 -6 1 96.56 100 HIS B CA 1
ATOM 1739 C C . HIS B 1 100 ? 10.047 14.867 -7.363 1 96.56 100 HIS B C 1
ATOM 1741 O O . HIS B 1 100 ? 11.273 14.93 -7.473 1 96.56 100 HIS B O 1
ATOM 1747 N N . GLY B 1 101 ? 9.281 14.531 -8.32 1 95.94 101 GLY B N 1
ATOM 1748 C CA . GLY B 1 101 ? 9.797 14.633 -9.68 1 95.94 101 GLY B CA 1
ATOM 1749 C C . GLY B 1 101 ? 9.977 13.281 -10.344 1 95.94 101 GLY B C 1
ATOM 1750 O O . GLY B 1 101 ? 10.203 13.203 -11.555 1 95.94 101 GLY B O 1
ATOM 1751 N N . GLN B 1 102 ? 9.828 12.195 -9.617 1 92.62 102 GLN B N 1
ATOM 1752 C CA . GLN B 1 102 ? 9.953 10.867 -10.195 1 92.62 102 GLN B CA 1
ATOM 1753 C C . GLN B 1 102 ? 8.719 10.508 -11.023 1 92.62 102 GLN B C 1
ATOM 1755 O O . GLN B 1 102 ? 7.645 11.07 -10.812 1 92.62 102 GLN B O 1
ATOM 1760 N N . GLY B 1 103 ? 8.883 9.609 -12.023 1 92.5 103 GLY B N 1
ATOM 1761 C CA . GLY B 1 103 ? 7.77 9.164 -12.852 1 92.5 103 GLY B CA 1
ATOM 1762 C C . GLY B 1 103 ? 6.797 8.266 -12.109 1 92.5 103 GLY B C 1
ATOM 1763 O O . GLY B 1 103 ? 5.742 7.918 -12.641 1 92.5 103 GLY B O 1
ATOM 1764 N N . TYR B 1 104 ? 7.117 7.801 -10.945 1 91.69 104 TYR B N 1
ATOM 1765 C CA . TYR B 1 104 ? 6.285 6.969 -10.086 1 91.69 104 TYR B CA 1
ATOM 1766 C C . TYR B 1 104 ? 6.371 7.426 -8.633 1 91.69 104 TYR B C 1
ATOM 1768 O O . TYR B 1 104 ? 7.273 8.18 -8.266 1 91.69 104 TYR B O 1
ATOM 1776 N N . THR B 1 105 ? 5.414 7.074 -7.816 1 94.12 105 THR B N 1
ATOM 1777 C CA . THR B 1 105 ? 5.398 7.379 -6.391 1 94.12 105 THR B CA 1
ATOM 1778 C C . THR B 1 105 ? 5.449 6.098 -5.562 1 94.12 105 THR B C 1
ATOM 1780 O O . THR B 1 105 ? 4.719 5.145 -5.84 1 94.12 105 THR B O 1
ATOM 1783 N N . CYS B 1 106 ? 6.379 6.066 -4.613 1 94.19 106 CYS B N 1
ATOM 1784 C CA . CYS B 1 106 ? 6.438 4.949 -3.674 1 94.19 106 CYS B CA 1
ATOM 1785 C C . CYS B 1 106 ? 5.977 5.379 -2.287 1 94.19 106 CYS B C 1
ATOM 1787 O O . CYS B 1 106 ? 6.465 6.371 -1.744 1 94.19 106 CYS B O 1
ATOM 1789 N N . VAL B 1 107 ? 5.023 4.566 -1.783 1 95.44 107 VAL B N 1
ATOM 1790 C CA . VAL B 1 107 ? 4.496 4.801 -0.442 1 95.44 107 VAL B CA 1
ATOM 1791 C C . VAL B 1 107 ? 4.938 3.676 0.49 1 95.44 107 VAL B C 1
ATOM 1793 O O . VAL B 1 107 ? 4.766 2.496 0.173 1 95.44 107 VAL B O 1
ATOM 1796 N N . TYR B 1 108 ? 5.473 4.047 1.657 1 93.56 108 TYR B N 1
ATOM 1797 C CA . TYR B 1 108 ? 5.988 3.068 2.609 1 93.56 108 TYR B CA 1
ATOM 1798 C C . TYR B 1 108 ? 5.09 2.971 3.834 1 93.56 108 TYR B C 1
ATOM 1800 O O . TYR B 1 108 ? 4.027 2.342 3.783 1 93.56 108 TYR B O 1
ATOM 1808 N N . GLN B 1 109 ? 5.387 3.703 4.887 1 92.88 109 GLN B N 1
ATOM 1809 C CA . GLN B 1 109 ? 4.629 3.516 6.117 1 92.88 109 GLN B CA 1
ATOM 1810 C C . GLN B 1 109 ? 3.844 4.773 6.48 1 92.88 109 GLN B C 1
ATOM 1812 O O . GLN B 1 109 ? 4.395 5.879 6.473 1 92.88 109 GLN B O 1
ATOM 1817 N N . LEU B 1 110 ? 2.553 4.527 6.699 1 94.81 110 LEU B N 1
ATOM 1818 C CA . LEU B 1 110 ? 1.673 5.566 7.219 1 94.81 110 LEU B CA 1
ATOM 1819 C C . LEU B 1 110 ? 1.026 5.125 8.531 1 94.81 110 LEU B C 1
ATOM 1821 O O . LEU B 1 110 ? 0.567 3.988 8.648 1 94.81 110 LEU B O 1
ATOM 1825 N N . ARG B 1 111 ? 1.017 6.086 9.516 1 95.25 111 ARG B N 1
ATOM 1826 C CA . ARG B 1 111 ? 0.391 5.828 10.812 1 95.25 111 ARG B CA 1
ATOM 1827 C C . ARG B 1 111 ? -0.577 6.945 11.18 1 95.25 111 ARG B C 1
ATOM 1829 O O . ARG B 1 111 ? -0.278 8.125 10.984 1 95.25 111 ARG B O 1
ATOM 1836 N N . VAL B 1 112 ? -1.725 6.512 11.594 1 96.25 112 VAL B N 1
ATOM 1837 C CA . VAL B 1 112 ? -2.705 7.445 12.141 1 96.25 112 VAL B CA 1
ATOM 1838 C C . VAL B 1 112 ? -2.518 7.566 13.648 1 96.25 112 VAL B C 1
ATOM 1840 O O . VAL B 1 112 ? -2.525 6.562 14.367 1 96.25 112 VAL B O 1
ATOM 1843 N N . LEU B 1 113 ? -2.332 8.75 14.062 1 96.06 113 LEU B N 1
ATOM 1844 C CA . LEU B 1 113 ? -2.08 9 15.477 1 96.06 113 LEU B CA 1
ATOM 1845 C C . LEU B 1 113 ? -3.297 9.633 16.141 1 96.06 113 LEU B C 1
ATOM 1847 O O . LEU B 1 113 ? -3.93 10.523 15.57 1 96.06 113 LEU B O 1
ATOM 1851 N N . ASN B 1 114 ? -3.656 9.055 17.234 1 92.94 114 ASN B N 1
ATOM 1852 C CA . ASN B 1 114 ? -4.727 9.578 18.078 1 92.94 114 ASN B CA 1
ATOM 1853 C C . ASN B 1 114 ? -4.277 9.734 19.531 1 92.94 114 ASN B C 1
ATOM 1855 O O . ASN B 1 114 ? -3.688 8.812 20.094 1 92.94 114 ASN B O 1
ATOM 1859 N N . TRP B 1 115 ? -4.258 10.82 20.234 1 84.88 115 TRP B N 1
ATOM 1860 C CA . TRP B 1 115 ? -3.883 10.969 21.625 1 84.88 115 TRP B CA 1
ATOM 1861 C C . TRP B 1 115 ? -5.035 11.555 22.438 1 84.88 115 TRP B C 1
ATOM 1863 O O . TRP B 1 115 ? -4.922 11.727 23.656 1 84.88 115 TRP B O 1
ATOM 1873 N N . ASN B 1 116 ? -6.172 11.766 21.812 1 68.19 116 ASN B N 1
ATOM 1874 C CA . ASN B 1 116 ? -7.316 12.195 22.594 1 68.19 116 ASN B CA 1
ATOM 1875 C C . ASN B 1 116 ? -8.375 11.102 22.703 1 68.19 116 ASN B C 1
ATOM 1877 O O . ASN B 1 116 ? -8.5 10.273 21.797 1 68.19 116 ASN B O 1
#

Nearest PDB structures (foldseek):
  3unp-assembly1_A  TM=9.159E-01  e=4.218E-07  Homo sapiens
  6wme-assembly1_A-3  TM=9.092E-01  e=9.577E-07  Homo sapiens
  4dxt-assembly1_A  TM=8.894E-01  e=1.012E-06  Homo sapiens
  5ed8-assembly1_A  TM=8.981E-01  e=2.059E-06  Mus musculus
  6r15-assembly1_A  TM=8.975E-01  e=3.019E-06  Homo sapiens